Protein AF-A0A914LPJ7-F1 (afdb_monomer)

Organism: Meloidogyne incognita (NCBI:txid6306)

Secondary structure (DSSP, 8-state):
--HHHHHHHHHHHHHTTT-TTTHHHHTT--HHHHHHHHHHHHHHHTT--HHHHHHIIIIISS--GGGSSS-HHHHEEEEEETTTEEEEEEPP----S-TTTT------PPPB-TTT-TTSB--EEEEE---SSSS--S-SEEEEE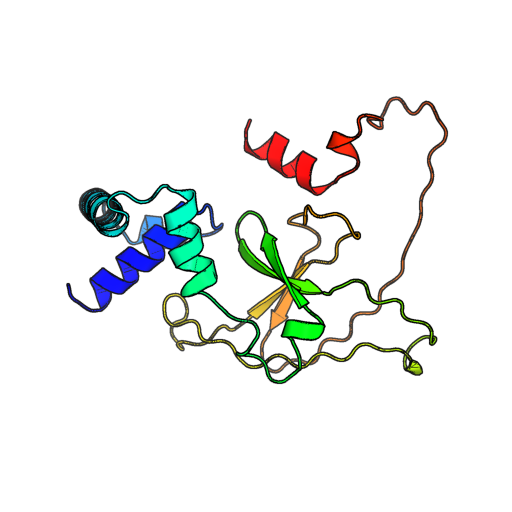TT------------PPPSP-TTS---HHHHSHHHHHHHHH--

Solvent-accessible surface area (backbone atoms only — not comparable to full-atom values): 12065 Å² total; per-residue (Å²): 129,54,76,66,57,51,50,51,46,52,51,53,54,53,42,74,74,51,40,66,82,48,63,67,54,61,75,72,52,54,74,68,53,50,55,51,45,53,51,50,50,52,60,71,44,54,93,51,52,74,65,58,41,49,44,49,52,48,67,74,69,32,88,62,49,82,80,39,88,52,74,38,61,78,48,27,44,83,42,72,32,79,47,65,46,81,44,74,41,72,54,95,75,84,76,84,50,69,72,79,84,41,57,87,82,85,76,78,61,85,44,78,21,82,86,83,32,96,82,36,43,46,62,64,47,80,47,70,69,71,71,97,59,89,61,53,42,87,60,58,66,44,80,45,53,69,99,60,92,83,87,86,85,86,82,92,82,87,84,86,80,72,86,87,47,95,92,54,75,86,51,73,72,59,71,42,71,25,46,53,55,51,62,63,70,76,105

Sequence (187 aa):
MTNNETNQLILYAIAGAGFQHFDVFNNLVTKEELIKLTKLISQWRGNRTKLAFYQFLFEINGFKCEERQIPCCDIFRPTYVMLRGRCFRMRAFAQTEPDEAGKLTLFFKEMSSSYLAVTGRQRQLIVYLSQQYEDIPTFPRFYLNNNYWYRLRLKKKHISLLNPNQHCSPVEKYIKRGNCYVDSWLK

Foldseek 3Di:
DPPVLVLLLLLVLVVVQQAPPCVVVVVVADPVRVVVSVVVVCVVCDPPDNVRVVCCSPVVVHDDQVVWDPVSVVQWDWAQAHNHGIDIDGDDDDQPDDDPVSDDDDDGDWAADCRPDPVRTDFWDKDADDDPDRQGAPPDIDIDGPPDDDDDDDDDDDDDDDPPDPPDDPDPQVVDVNSVVVVVVVD

Structure (mmCIF, N/CA/C/O backbone):
data_AF-A0A914LPJ7-F1
#
_entry.id   AF-A0A914LPJ7-F1
#
loop_
_atom_site.group_PDB
_atom_site.id
_atom_site.type_symbol
_atom_site.label_atom_id
_atom_site.label_alt_id
_atom_site.label_comp_id
_atom_site.label_asym_id
_atom_site.label_entity_id
_atom_site.label_seq_id
_atom_site.pdbx_PDB_ins_code
_atom_site.Cartn_x
_atom_site.Cartn_y
_atom_site.Cartn_z
_atom_site.occupancy
_atom_site.B_iso_or_equiv
_atom_site.auth_seq_id
_atom_site.auth_comp_id
_atom_site.auth_asym_id
_atom_site.auth_atom_id
_atom_site.pdbx_PDB_model_num
ATOM 1 N N . MET A 1 1 ? -19.666 -1.123 22.366 1.00 59.25 1 MET A N 1
ATOM 2 C CA . MET A 1 1 ? -19.080 -0.093 21.484 1.00 59.25 1 MET A CA 1
ATOM 3 C C . MET A 1 1 ? -20.135 0.308 20.485 1.00 59.25 1 MET A C 1
ATOM 5 O O . MET A 1 1 ? -20.850 -0.566 20.007 1.00 59.25 1 MET A O 1
ATOM 9 N N . THR A 1 2 ? -20.251 1.597 20.199 1.00 75.62 2 THR A N 1
ATOM 10 C CA . THR A 1 2 ? -21.051 2.073 19.062 1.00 75.62 2 THR A CA 1
ATOM 11 C C . THR A 1 2 ? -20.312 1.797 17.745 1.00 75.62 2 THR A C 1
ATOM 13 O O . THR A 1 2 ? -19.087 1.660 17.746 1.00 75.62 2 THR A O 1
ATOM 16 N N . ASN A 1 3 ? -21.020 1.758 16.607 1.00 72.88 3 ASN A N 1
ATOM 17 C CA . ASN A 1 3 ? -20.385 1.582 15.287 1.00 72.88 3 ASN A CA 1
ATOM 18 C C . ASN A 1 3 ? -19.296 2.636 15.008 1.00 72.88 3 ASN A C 1
ATOM 20 O O . ASN A 1 3 ? -18.294 2.337 14.363 1.00 72.88 3 ASN A O 1
ATOM 24 N N . ASN A 1 4 ? -19.463 3.857 15.525 1.00 77.62 4 ASN A N 1
ATOM 25 C CA . ASN A 1 4 ? -18.486 4.929 15.355 1.00 77.62 4 ASN A CA 1
ATOM 26 C C . ASN A 1 4 ? -17.185 4.660 16.133 1.00 77.62 4 ASN A C 1
ATOM 28 O O . ASN A 1 4 ? -16.094 4.779 15.580 1.00 77.62 4 ASN A O 1
ATOM 32 N N . GLU A 1 5 ? -17.292 4.210 17.387 1.00 80.38 5 GLU A N 1
ATOM 33 C CA . GLU A 1 5 ? -16.126 3.849 18.208 1.00 80.38 5 GLU A CA 1
ATOM 34 C C . GLU A 1 5 ? -15.345 2.672 17.608 1.00 80.38 5 GLU A C 1
ATOM 36 O O . GLU A 1 5 ? -14.114 2.662 17.627 1.00 80.38 5 GLU A O 1
ATOM 41 N N . THR A 1 6 ? -16.045 1.682 17.043 1.00 84.44 6 THR A N 1
ATOM 42 C CA . THR A 1 6 ? -15.402 0.552 16.359 1.00 84.44 6 THR A CA 1
ATOM 43 C C . THR A 1 6 ? -14.638 1.010 15.116 1.00 84.44 6 THR A C 1
ATOM 45 O O . THR A 1 6 ? -13.499 0.589 14.912 1.00 84.44 6 THR A O 1
ATOM 48 N N . ASN A 1 7 ? -15.210 1.917 14.319 1.00 83.88 7 ASN A N 1
ATOM 49 C CA . ASN A 1 7 ? -14.531 2.479 13.150 1.00 83.88 7 ASN A CA 1
ATOM 50 C C . ASN A 1 7 ? -13.279 3.273 13.545 1.00 83.88 7 ASN A C 1
ATOM 52 O O . ASN A 1 7 ? -12.223 3.087 12.940 1.00 83.88 7 ASN A O 1
ATOM 56 N N . GLN A 1 8 ? -13.365 4.104 14.587 1.00 83.94 8 GLN A N 1
ATOM 57 C CA . GLN A 1 8 ? -12.217 4.847 15.113 1.00 83.94 8 GLN A CA 1
ATOM 58 C C . GLN A 1 8 ? -11.112 3.915 15.623 1.00 83.94 8 GLN A C 1
ATOM 60 O O . GLN A 1 8 ? -9.937 4.163 15.363 1.00 83.94 8 GLN A O 1
ATOM 65 N N . LEU A 1 9 ? -11.474 2.817 16.292 1.00 88.31 9 LEU A N 1
ATOM 66 C CA . LEU A 1 9 ? -10.517 1.812 16.755 1.00 88.31 9 LEU A CA 1
ATOM 67 C C . LEU A 1 9 ? -9.777 1.133 15.597 1.00 88.31 9 LEU A C 1
ATOM 69 O O . LEU A 1 9 ? -8.555 0.984 15.654 1.00 88.31 9 LEU A O 1
ATOM 73 N N . ILE A 1 10 ? -10.497 0.748 14.541 1.00 87.69 10 ILE A N 1
ATOM 74 C CA . ILE A 1 10 ? -9.905 0.133 13.345 1.00 87.69 10 ILE A CA 1
ATOM 75 C C . ILE A 1 10 ? -8.978 1.126 12.638 1.00 87.69 10 ILE A C 1
ATOM 77 O O . ILE A 1 10 ? -7.844 0.778 12.311 1.00 87.69 10 ILE A O 1
ATOM 81 N N . LEU A 1 11 ? -9.423 2.371 12.447 1.00 84.00 11 LEU A N 1
ATOM 82 C CA . LEU A 1 11 ? -8.616 3.429 11.838 1.00 84.00 11 LEU A CA 1
ATOM 83 C C . LEU A 1 11 ? -7.341 3.695 12.637 1.00 84.00 11 LEU A C 1
ATOM 85 O O . LEU A 1 11 ? -6.260 3.738 12.054 1.00 84.00 11 LEU A O 1
ATOM 89 N N . TYR A 1 12 ? -7.446 3.792 13.962 1.00 85.62 12 TYR A N 1
ATOM 90 C CA . TYR A 1 12 ? -6.293 3.979 14.837 1.00 85.62 12 TYR A CA 1
ATOM 91 C C . TYR A 1 12 ? -5.312 2.798 14.761 1.00 85.62 12 TYR A C 1
ATOM 93 O O . TYR A 1 12 ? -4.098 2.997 14.718 1.00 85.62 12 TYR A O 1
ATOM 101 N N . ALA A 1 13 ? -5.818 1.565 14.659 1.00 88.44 13 ALA A N 1
ATOM 102 C CA . ALA A 1 13 ? -4.974 0.385 14.483 1.00 88.44 13 ALA A CA 1
ATOM 103 C C . ALA A 1 13 ? -4.244 0.390 13.133 1.00 88.44 13 ALA A C 1
ATOM 105 O O . ALA A 1 13 ? -3.054 0.088 13.083 1.00 88.44 13 ALA A O 1
ATOM 106 N N . ILE A 1 14 ? -4.919 0.781 12.048 1.00 85.00 14 ILE A N 1
ATOM 107 C CA . ILE A 1 14 ? -4.299 0.926 10.722 1.00 85.00 14 ILE A CA 1
ATOM 108 C C . ILE A 1 14 ? -3.245 2.045 10.738 1.00 85.00 14 ILE A C 1
ATOM 110 O O . ILE A 1 14 ? -2.153 1.859 10.200 1.00 85.00 14 ILE A O 1
ATOM 114 N N . ALA A 1 15 ? 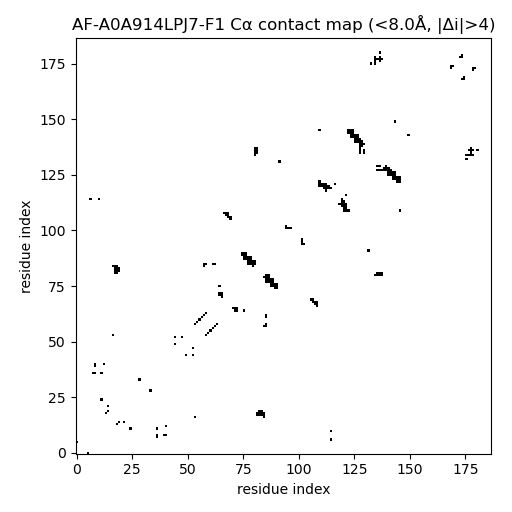-3.526 3.171 11.402 1.00 80.81 15 ALA A N 1
ATOM 115 C CA . ALA A 1 15 ? -2.583 4.278 11.577 1.00 80.81 15 ALA A CA 1
ATOM 116 C C . ALA A 1 15 ? -1.290 3.820 12.262 1.00 80.81 15 ALA A C 1
ATOM 118 O O . ALA A 1 15 ? -0.191 4.138 11.808 1.00 80.81 15 ALA A O 1
ATOM 119 N N . GLY A 1 16 ? -1.425 3.010 13.318 1.00 79.69 16 GLY A N 1
ATOM 120 C CA . GLY A 1 16 ? -0.311 2.446 14.079 1.00 79.69 16 GLY A CA 1
ATOM 121 C C . GLY A 1 16 ? 0.624 1.539 13.269 1.00 79.69 16 GLY A C 1
ATOM 122 O O . GLY A 1 16 ? 1.729 1.248 13.727 1.00 79.69 16 GLY A O 1
ATOM 123 N N . ALA A 1 17 ? 0.221 1.112 12.067 1.00 78.88 17 ALA A N 1
ATOM 124 C CA . ALA A 1 17 ? 1.079 0.395 11.124 1.00 78.88 17 ALA A CA 1
ATOM 125 C C . ALA A 1 17 ? 1.979 1.327 10.282 1.00 78.88 17 ALA A C 1
ATOM 127 O O . ALA A 1 17 ? 2.758 0.844 9.462 1.00 78.88 17 ALA A O 1
ATOM 128 N N . GLY A 1 18 ? 1.883 2.648 10.473 1.00 73.38 18 GLY A N 1
ATOM 129 C CA . GLY A 1 18 ? 2.731 3.643 9.816 1.00 73.38 18 GLY A CA 1
ATOM 130 C C . GLY A 1 18 ? 2.189 4.155 8.483 1.00 73.38 18 GLY A C 1
ATOM 131 O O . GLY A 1 18 ? 2.980 4.475 7.605 1.00 73.38 18 GLY A O 1
ATOM 132 N N . PHE A 1 19 ? 0.867 4.214 8.292 1.00 75.12 19 PHE A N 1
ATOM 133 C CA . PHE A 1 19 ? 0.259 4.821 7.099 1.00 75.12 19 PHE A CA 1
ATOM 134 C C . PHE A 1 19 ? 0.464 6.347 7.064 1.00 75.12 19 PHE A C 1
ATOM 136 O O . PHE A 1 19 ? 0.331 7.023 8.081 1.00 75.12 19 PHE A O 1
ATOM 143 N N . GLN A 1 20 ? 0.741 6.907 5.883 1.00 68.62 20 GLN A N 1
ATOM 144 C CA . GLN A 1 20 ? 0.875 8.361 5.692 1.00 68.62 20 GLN A CA 1
ATOM 145 C C . GLN A 1 20 ? -0.496 9.051 5.583 1.00 68.62 20 GLN A C 1
ATOM 147 O O . GLN A 1 20 ? -1.462 8.443 5.124 1.00 68.62 20 GLN A O 1
ATOM 152 N N . HIS A 1 21 ? -0.549 10.341 5.941 1.00 64.94 21 HIS A N 1
ATOM 153 C CA . HIS A 1 21 ? -1.745 11.200 5.925 1.00 64.94 21 HIS A CA 1
ATOM 154 C C . HIS A 1 21 ? -2.826 10.823 6.949 1.00 64.94 21 HIS A C 1
ATOM 156 O O . HIS A 1 21 ? -4.002 11.136 6.767 1.00 64.94 21 HIS A O 1
ATOM 162 N N . PHE A 1 22 ? -2.428 10.201 8.061 1.00 63.59 22 PHE A N 1
ATOM 163 C CA . PHE A 1 22 ? -3.288 10.052 9.240 1.00 63.59 22 PHE A CA 1
ATOM 164 C C . PHE A 1 22 ? -3.391 11.333 10.083 1.00 63.59 22 PHE A C 1
ATOM 166 O O . PHE A 1 22 ? -4.103 11.366 11.079 1.00 63.59 22 PHE A O 1
ATOM 173 N N . ASP A 1 23 ? -2.746 12.413 9.654 1.00 60.38 23 ASP A N 1
ATOM 174 C CA . ASP A 1 23 ? -2.834 13.764 10.217 1.00 60.38 23 ASP A CA 1
ATOM 175 C C . ASP A 1 23 ? -4.302 14.216 10.348 1.00 60.38 23 ASP A C 1
ATOM 177 O O . ASP A 1 23 ? -4.691 14.838 11.335 1.00 60.38 23 ASP A O 1
ATOM 181 N N . VAL A 1 24 ? -5.145 13.808 9.392 1.00 59.19 24 VAL A N 1
ATOM 182 C CA . VAL A 1 24 ? -6.596 14.039 9.418 1.00 59.19 24 VAL A CA 1
ATOM 183 C C . VAL A 1 24 ? -7.254 13.351 10.618 1.00 59.19 24 VAL A C 1
ATOM 185 O O . VAL A 1 24 ? -8.131 13.937 11.234 1.00 59.19 24 VAL A O 1
ATOM 188 N N . PHE A 1 25 ? -6.813 12.151 11.002 1.00 62.72 25 PHE A N 1
ATOM 189 C CA . PHE A 1 25 ? -7.308 11.454 12.192 1.00 62.72 25 PHE A CA 1
ATOM 190 C C . PHE A 1 25 ? -6.808 12.107 13.486 1.00 62.72 25 PHE A C 1
ATOM 192 O O . PHE A 1 25 ? -7.581 12.264 14.422 1.00 62.72 25 PHE A O 1
ATOM 199 N N . ASN A 1 26 ? -5.547 12.548 13.534 1.00 59.16 26 ASN A N 1
ATOM 200 C CA . ASN A 1 26 ? -4.997 13.229 14.713 1.00 59.16 26 ASN A CA 1
ATOM 201 C C . ASN A 1 26 ? -5.724 14.545 15.028 1.00 59.16 26 ASN A C 1
ATOM 203 O O . ASN A 1 26 ? -5.861 14.899 16.194 1.00 59.16 26 ASN A O 1
ATOM 207 N N . ASN A 1 27 ? -6.233 15.240 14.008 1.00 61.19 27 ASN A N 1
ATOM 208 C CA . ASN A 1 27 ? -7.037 16.451 14.189 1.00 61.19 27 ASN A CA 1
ATOM 209 C C . ASN A 1 27 ? -8.483 16.168 14.638 1.00 61.19 27 ASN A C 1
ATOM 211 O O . ASN A 1 27 ? -9.192 17.096 15.016 1.00 61.19 27 ASN A O 1
ATOM 215 N N . LEU A 1 28 ? -8.932 14.910 14.581 1.00 61.16 28 LEU A N 1
ATOM 216 C CA . LEU A 1 28 ? -10.306 14.493 14.882 1.00 61.16 28 LEU A CA 1
ATOM 217 C C . LEU A 1 28 ? -10.453 13.794 16.241 1.00 61.16 28 LEU A C 1
ATOM 219 O O . LEU A 1 28 ? -11.569 13.423 16.595 1.00 61.16 28 LEU A O 1
ATOM 223 N N . VAL A 1 29 ? -9.358 13.582 16.980 1.00 71.62 29 VAL A N 1
ATOM 224 C CA . VAL A 1 29 ? -9.355 12.771 18.205 1.00 71.62 29 VAL A CA 1
ATOM 225 C C . VAL A 1 29 ? -8.676 13.524 19.346 1.00 71.62 29 VAL A C 1
ATOM 227 O O . VAL A 1 29 ? -7.540 13.985 19.236 1.00 71.62 29 VAL A O 1
ATOM 230 N N . THR A 1 30 ? -9.373 13.642 20.470 1.00 82.50 30 THR A N 1
ATOM 231 C CA . THR A 1 30 ? -8.869 14.273 21.695 1.00 82.50 30 THR A CA 1
ATOM 232 C C . THR A 1 30 ? -7.807 13.407 22.385 1.00 82.50 30 THR A C 1
ATOM 234 O O . THR A 1 30 ? -7.704 12.197 22.168 1.00 82.50 30 THR A O 1
ATOM 237 N N . LYS A 1 31 ? 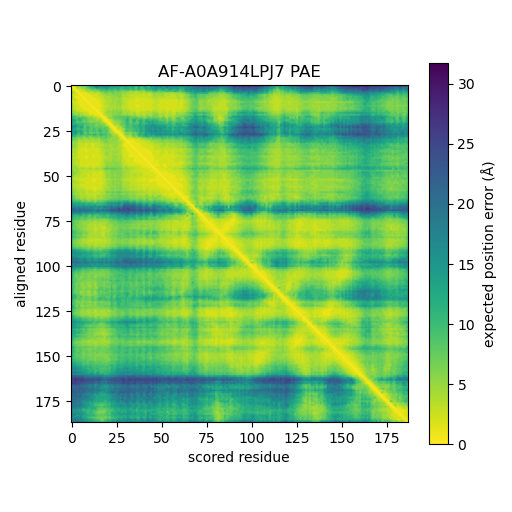-7.009 14.004 23.284 1.00 82.06 31 LYS A N 1
ATOM 238 C CA . LYS A 1 31 ? -6.016 13.253 24.081 1.00 82.06 31 LYS A CA 1
ATOM 239 C C . LYS A 1 31 ? -6.649 12.121 24.900 1.00 82.06 31 LYS A C 1
ATOM 241 O O . LYS A 1 31 ? -6.064 11.047 25.012 1.00 82.06 31 LYS A O 1
ATOM 246 N N . GLU A 1 32 ? -7.833 12.350 25.456 1.00 85.19 32 GLU A N 1
ATOM 247 C CA . GLU A 1 32 ? -8.558 11.359 26.258 1.00 85.19 32 GLU A CA 1
ATOM 248 C C . GLU A 1 32 ? -9.023 10.175 25.403 1.00 85.19 32 GLU A C 1
ATOM 250 O O . GLU A 1 32 ? -8.850 9.012 25.783 1.00 85.19 32 GLU A O 1
ATOM 255 N N . GLU A 1 33 ? -9.528 10.450 24.200 1.00 85.75 33 GLU A N 1
ATOM 256 C CA . GLU A 1 33 ? -9.896 9.415 23.236 1.00 85.75 33 GLU A CA 1
ATOM 257 C C . GLU A 1 33 ? -8.680 8.614 22.767 1.00 85.75 33 GLU A C 1
ATOM 259 O O . GLU A 1 33 ? -8.767 7.391 22.675 1.00 85.75 33 GLU A O 1
ATOM 264 N N . LEU A 1 34 ? -7.523 9.248 22.550 1.00 84.00 34 LEU A N 1
ATOM 265 C CA . LEU A 1 34 ? -6.284 8.534 22.218 1.00 84.00 34 LEU A CA 1
ATOM 266 C C . LEU A 1 34 ? -5.874 7.545 23.318 1.00 84.00 34 LEU A C 1
ATOM 268 O O . LEU A 1 34 ? -5.508 6.405 23.016 1.00 84.00 34 LEU A O 1
ATOM 272 N N . ILE A 1 35 ? -5.971 7.939 24.592 1.00 88.06 35 ILE A N 1
ATOM 273 C CA . ILE A 1 35 ? -5.684 7.051 25.732 1.00 88.06 35 ILE A CA 1
ATOM 274 C C . ILE A 1 35 ? -6.661 5.867 25.734 1.00 88.06 35 ILE A C 1
ATOM 276 O O . ILE A 1 35 ? -6.247 4.709 25.872 1.00 88.06 35 ILE A O 1
ATOM 280 N N . LYS A 1 36 ? -7.954 6.137 25.516 1.00 90.94 36 LYS A N 1
ATOM 281 C CA . LYS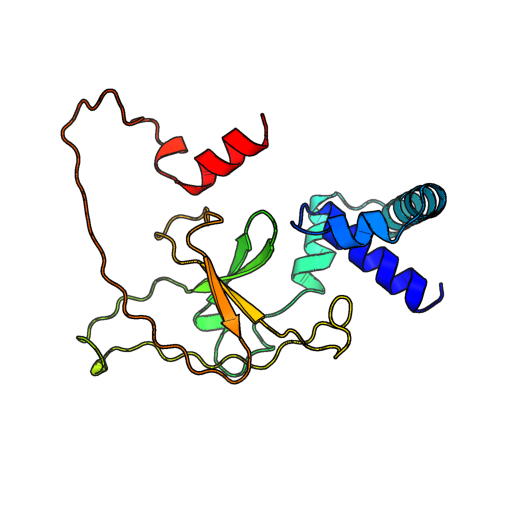 A 1 36 ? -8.993 5.104 25.418 1.00 90.94 36 LYS A CA 1
ATOM 282 C C . LYS A 1 36 ? -8.716 4.138 24.261 1.00 90.94 36 LYS A C 1
ATOM 284 O O . LYS A 1 36 ? -8.696 2.927 24.479 1.00 90.94 36 LYS A O 1
ATOM 289 N N . LEU A 1 37 ? -8.443 4.642 23.058 1.00 89.44 37 LEU A N 1
ATOM 290 C CA . LEU A 1 37 ? -8.140 3.840 21.868 1.00 89.44 37 LEU A CA 1
ATOM 291 C C . LEU A 1 37 ? -6.870 3.001 22.051 1.00 89.44 37 LEU A C 1
ATOM 293 O O . LEU A 1 37 ? -6.854 1.828 21.686 1.00 89.44 37 LEU A O 1
ATOM 297 N N . THR A 1 38 ? -5.837 3.549 22.693 1.00 89.31 38 THR A N 1
ATOM 298 C CA . THR A 1 38 ? -4.603 2.814 23.021 1.00 89.31 38 THR A CA 1
ATOM 299 C C . THR A 1 38 ? -4.879 1.623 23.939 1.00 89.31 38 THR A C 1
ATOM 301 O O . THR A 1 38 ? -4.373 0.515 23.711 1.00 89.31 38 THR A O 1
ATOM 304 N N . LYS A 1 39 ? -5.726 1.813 24.960 1.00 92.69 39 LYS A N 1
ATOM 305 C CA . LYS A 1 39 ? -6.154 0.731 25.857 1.00 92.69 39 LYS A CA 1
ATOM 306 C C . LYS A 1 39 ? -6.951 -0.332 25.100 1.00 92.69 39 LYS A C 1
ATOM 308 O O . LYS A 1 39 ? -6.679 -1.521 25.259 1.00 92.69 39 LYS A O 1
ATOM 313 N N . LEU A 1 40 ? -7.879 0.087 24.240 1.00 93.19 40 LEU A N 1
ATOM 314 C CA . LEU A 1 40 ? -8.694 -0.815 23.424 1.00 93.19 40 LEU A CA 1
ATOM 315 C C . LEU A 1 40 ? -7.858 -1.616 22.417 1.00 93.19 40 LEU A C 1
ATOM 317 O O . LEU A 1 40 ? -8.062 -2.820 22.301 1.00 93.19 40 LEU A O 1
ATOM 321 N N . ILE A 1 41 ? -6.876 -1.005 21.743 1.00 92.38 41 ILE A N 1
ATOM 322 C CA . ILE A 1 41 ? -5.938 -1.734 20.872 1.00 92.38 41 ILE A CA 1
ATOM 323 C C . ILE A 1 41 ? -5.143 -2.754 21.678 1.00 92.38 41 ILE A C 1
ATOM 325 O O . ILE A 1 41 ? -4.963 -3.883 21.228 1.00 92.38 41 ILE A O 1
ATOM 329 N N . SER A 1 42 ? -4.672 -2.385 22.870 1.00 92.19 42 SER A N 1
ATOM 330 C CA . SER A 1 42 ? -3.906 -3.301 23.721 1.00 92.19 42 SER A CA 1
ATOM 331 C C . SER A 1 42 ? -4.737 -4.521 24.127 1.00 92.19 42 SER A C 1
ATOM 333 O O . SER A 1 42 ? -4.243 -5.645 24.058 1.00 92.19 42 SER A O 1
ATOM 335 N N . GLN A 1 43 ? -6.014 -4.313 24.462 1.00 94.38 43 GLN A N 1
ATOM 336 C CA . GLN A 1 43 ? -6.968 -5.388 24.747 1.00 94.38 43 GLN A CA 1
ATOM 337 C C . GLN A 1 43 ? -7.276 -6.232 23.504 1.00 94.38 43 GLN A C 1
ATOM 339 O O . GLN A 1 43 ? -7.235 -7.458 23.571 1.00 94.38 43 GLN A O 1
ATOM 344 N N . TRP A 1 44 ? -7.529 -5.595 22.357 1.00 93.56 44 TRP A N 1
ATOM 345 C CA . TRP A 1 44 ? -7.831 -6.286 21.103 1.00 93.56 44 TRP A CA 1
ATOM 346 C C . TRP A 1 44 ? -6.649 -7.118 20.598 1.00 93.56 44 TRP A C 1
ATOM 348 O O . TRP A 1 44 ? -6.832 -8.244 20.124 1.00 93.56 44 TRP A O 1
ATOM 358 N N . ARG A 1 45 ? -5.424 -6.599 20.736 1.00 94.38 45 ARG A N 1
ATOM 359 C CA . ARG A 1 45 ? -4.183 -7.325 20.452 1.00 94.38 45 ARG A CA 1
ATOM 360 C C . ARG A 1 45 ? -4.040 -8.545 21.359 1.00 94.38 45 ARG A C 1
ATOM 362 O O . ARG A 1 45 ? -3.639 -9.605 20.871 1.00 94.38 45 ARG A O 1
ATOM 369 N N . GLY A 1 46 ? -4.365 -8.395 22.643 1.00 94.38 46 GLY A N 1
ATOM 370 C CA . GLY A 1 46 ? -4.187 -9.428 23.658 1.00 94.38 46 GLY A CA 1
ATOM 371 C C . GLY A 1 46 ? -2.735 -9.907 23.710 1.00 94.38 46 GLY A C 1
ATOM 372 O O . GLY A 1 46 ? -1.798 -9.108 23.656 1.00 94.38 46 GLY A O 1
ATOM 373 N N . ASN A 1 47 ? -2.547 -11.227 23.733 1.00 95.88 47 ASN A N 1
ATOM 374 C CA . ASN A 1 47 ? -1.226 -11.858 23.831 1.00 95.88 47 ASN A CA 1
ATOM 375 C C . ASN A 1 47 ? -0.478 -11.958 22.487 1.00 95.88 47 ASN A C 1
ATOM 377 O O . ASN A 1 47 ? 0.634 -12.480 22.439 1.00 95.88 47 ASN A O 1
ATOM 381 N N . ARG A 1 48 ? -1.057 -11.472 21.378 1.00 94.75 48 ARG A N 1
ATOM 382 C CA . ARG A 1 48 ? -0.418 -11.551 20.055 1.00 94.75 48 ARG A CA 1
ATOM 383 C C . ARG A 1 48 ? 0.786 -10.610 19.977 1.00 94.75 48 ARG A C 1
ATOM 385 O O . ARG A 1 48 ? 0.747 -9.480 20.477 1.00 94.75 48 ARG A O 1
ATOM 392 N N . THR A 1 49 ? 1.843 -11.030 19.284 1.00 94.00 49 THR A N 1
ATOM 393 C CA . THR A 1 49 ? 2.942 -10.124 18.910 1.00 94.00 49 THR A CA 1
ATOM 394 C C . THR A 1 49 ? 2.418 -9.012 17.993 1.00 94.00 49 THR A C 1
ATOM 396 O O . THR A 1 49 ? 1.370 -9.160 17.360 1.00 94.00 49 THR A O 1
ATOM 399 N N . LYS A 1 50 ? 3.136 -7.881 17.895 1.00 87.69 50 LYS A N 1
ATOM 400 C CA . LYS A 1 50 ? 2.764 -6.799 16.960 1.00 87.69 50 LYS A CA 1
ATOM 401 C C . LYS A 1 50 ? 2.647 -7.320 15.522 1.00 87.69 50 LYS A C 1
ATOM 403 O O . LYS A 1 50 ? 1.690 -6.986 14.834 1.00 87.69 50 LYS A O 1
ATOM 408 N N . LEU A 1 51 ? 3.580 -8.182 15.110 1.00 88.38 51 LEU A N 1
ATOM 409 C CA . LEU A 1 51 ? 3.567 -8.814 13.792 1.00 88.38 51 LEU A CA 1
ATOM 410 C C . LEU A 1 51 ? 2.301 -9.653 13.584 1.00 88.38 51 LEU A C 1
ATOM 412 O O . LEU A 1 51 ? 1.568 -9.407 12.632 1.00 88.38 51 LEU A O 1
ATOM 416 N N . ALA A 1 52 ? 1.997 -10.571 14.506 1.00 91.56 52 ALA A N 1
ATOM 417 C CA . ALA A 1 52 ? 0.818 -11.431 14.402 1.00 91.56 52 ALA A CA 1
ATOM 418 C C . ALA A 1 52 ? -0.493 -10.627 14.398 1.00 91.56 52 ALA A C 1
ATOM 420 O O . ALA A 1 52 ? -1.446 -10.973 13.702 1.00 91.56 52 ALA A O 1
ATOM 421 N N . PHE A 1 53 ? -0.547 -9.527 15.152 1.00 92.69 53 PHE A N 1
ATOM 422 C CA . PHE A 1 53 ? -1.696 -8.627 15.151 1.00 92.69 53 PHE A CA 1
ATOM 423 C C . PHE A 1 53 ? -1.895 -7.929 13.801 1.00 92.69 53 PHE A C 1
ATOM 425 O O . PHE A 1 53 ? -3.011 -7.906 13.287 1.00 92.69 53 PHE A O 1
ATOM 432 N N . TYR A 1 54 ? -0.829 -7.406 13.193 1.00 89.50 54 TYR A N 1
ATOM 433 C CA . TYR A 1 54 ? -0.935 -6.753 11.888 1.00 89.50 54 TYR A CA 1
ATOM 434 C C . TYR A 1 54 ? -1.139 -7.739 10.734 1.00 89.50 54 TYR A C 1
ATOM 436 O O . TYR A 1 54 ? -1.841 -7.402 9.785 1.00 89.50 54 TYR A O 1
ATOM 444 N N . GLN A 1 55 ? -0.626 -8.968 10.830 1.00 89.44 55 GLN A N 1
ATOM 445 C CA . GLN A 1 55 ? -0.988 -10.045 9.903 1.00 89.44 55 GLN A CA 1
ATOM 446 C C . GLN A 1 55 ? -2.484 -10.357 9.989 1.00 89.44 55 GLN A C 1
ATOM 448 O O . GLN A 1 55 ? -3.168 -10.410 8.971 1.00 89.44 55 GLN A O 1
ATOM 453 N N . PHE A 1 56 ? -3.037 -10.466 11.199 1.00 91.44 56 PHE A N 1
ATOM 454 C CA . PHE A 1 56 ? -4.480 -10.611 11.372 1.00 91.44 56 PHE A CA 1
ATOM 455 C C . PHE A 1 56 ? -5.256 -9.435 10.755 1.00 91.44 56 PHE A C 1
ATOM 457 O O . PHE A 1 56 ? -6.243 -9.649 10.050 1.00 91.44 56 PHE A O 1
ATOM 464 N N . LEU A 1 57 ? -4.803 -8.199 10.972 1.00 89.56 57 LEU A N 1
ATOM 465 C CA . LEU A 1 57 ? -5.481 -7.009 10.462 1.00 89.56 57 LEU A CA 1
ATOM 466 C C . LEU A 1 57 ? -5.452 -6.930 8.928 1.00 89.56 57 LEU A C 1
ATOM 468 O O . LEU A 1 57 ? -6.491 -6.729 8.306 1.00 89.56 57 LEU A O 1
ATOM 472 N N . PHE A 1 58 ? -4.279 -7.098 8.312 1.00 87.50 58 PHE A N 1
ATOM 473 C CA . PHE A 1 58 ? -4.095 -6.849 6.882 1.00 87.50 58 PHE A CA 1
ATOM 474 C C . PHE A 1 58 ? -4.191 -8.098 6.010 1.00 87.50 58 PHE A C 1
ATOM 476 O O . PHE A 1 58 ? -4.674 -7.991 4.885 1.00 87.50 58 PHE A O 1
ATOM 483 N N . GLU A 1 59 ? -3.742 -9.266 6.476 1.00 86.12 59 GLU A N 1
ATOM 484 C CA . GLU A 1 59 ? -3.709 -10.492 5.663 1.00 86.12 59 GLU A CA 1
ATOM 485 C C . GLU A 1 59 ? -5.040 -11.230 5.690 1.00 86.12 59 GLU A C 1
ATOM 487 O O . GLU A 1 59 ? -5.561 -11.599 4.635 1.00 86.12 59 GLU A O 1
ATOM 492 N N . ILE A 1 60 ? -5.597 -11.392 6.890 1.00 85.44 60 ILE A N 1
ATOM 493 C CA . ILE A 1 60 ? -6.824 -12.162 7.114 1.00 85.44 60 ILE A CA 1
ATOM 494 C C . ILE A 1 60 ? -8.063 -11.314 6.807 1.00 85.44 60 ILE A C 1
ATOM 496 O O . ILE A 1 60 ? -8.960 -11.785 6.105 1.00 85.44 60 ILE A O 1
ATOM 500 N N . ASN A 1 61 ? -8.089 -10.073 7.307 1.00 86.31 61 ASN A N 1
ATOM 501 C CA . ASN A 1 61 ? -9.256 -9.183 7.237 1.00 86.31 61 ASN A CA 1
ATOM 502 C C . ASN A 1 61 ? -9.101 -8.005 6.260 1.00 86.31 61 ASN A C 1
ATOM 504 O O . ASN A 1 61 ? -10.044 -7.241 6.074 1.00 86.31 61 ASN A O 1
ATOM 508 N N . GLY A 1 62 ? -7.922 -7.827 5.660 1.00 82.75 62 GLY A N 1
ATOM 509 C CA . GLY A 1 62 ? -7.691 -6.782 4.662 1.00 82.75 62 GLY A CA 1
ATOM 510 C C . GLY A 1 62 ? -8.077 -7.214 3.247 1.00 82.75 62 GLY A C 1
ATOM 511 O O . GLY A 1 62 ? -8.539 -8.332 3.028 1.00 82.75 62 GLY A O 1
ATOM 512 N N . PHE A 1 63 ? -7.821 -6.328 2.279 1.00 80.81 63 PHE A N 1
ATOM 513 C CA . PHE A 1 63 ? -8.111 -6.572 0.863 1.00 80.81 63 PHE A CA 1
ATOM 514 C C . PHE A 1 63 ? -7.479 -7.868 0.363 1.00 80.81 63 PHE A C 1
ATOM 516 O O . PHE A 1 63 ? -6.267 -8.074 0.513 1.00 80.81 63 PHE A O 1
ATOM 523 N N . LYS A 1 64 ? -8.290 -8.705 -0.286 1.00 80.69 64 LYS A N 1
ATOM 524 C CA . LYS A 1 64 ? -7.839 -9.974 -0.864 1.00 80.69 64 LYS A CA 1
ATOM 525 C C . LYS A 1 64 ? -7.814 -9.914 -2.387 1.00 80.69 64 LYS A C 1
ATOM 527 O O . LYS A 1 64 ? -8.374 -9.014 -3.011 1.00 80.69 64 LYS A O 1
ATOM 532 N N . CYS A 1 65 ? -7.098 -10.850 -3.002 1.00 74.88 65 CYS A N 1
ATOM 533 C CA . CYS A 1 65 ? -6.974 -10.870 -4.457 1.00 74.88 65 CYS A CA 1
ATOM 534 C C . CYS A 1 65 ? -8.257 -11.371 -5.139 1.00 74.88 65 CYS A C 1
ATOM 536 O O . CYS A 1 65 ? -8.507 -10.967 -6.274 1.00 74.88 65 CYS A O 1
ATOM 538 N N . GLU A 1 66 ? -9.088 -12.172 -4.455 1.00 71.62 66 GLU A N 1
ATOM 539 C CA . GLU A 1 66 ? -10.350 -12.701 -4.997 1.00 71.62 66 GLU A CA 1
ATOM 540 C C . GLU A 1 66 ? -11.433 -11.622 -5.159 1.00 71.62 66 GLU A C 1
ATOM 542 O O . GLU A 1 66 ? -12.392 -11.794 -5.906 1.00 71.62 66 GLU A O 1
ATOM 547 N N . GLU A 1 67 ? -11.266 -10.460 -4.525 1.00 64.69 67 GLU A N 1
ATOM 548 C CA . GLU A 1 67 ? -12.194 -9.327 -4.634 1.00 64.69 67 GLU A CA 1
ATOM 549 C C . GLU A 1 67 ? -12.090 -8.594 -5.999 1.00 64.69 67 GLU A C 1
ATOM 551 O O . GLU A 1 67 ? -12.686 -7.534 -6.201 1.00 64.69 67 GLU A O 1
ATOM 556 N N . ARG A 1 68 ? -11.350 -9.149 -6.976 1.00 62.81 68 ARG A N 1
ATOM 557 C CA . ARG A 1 68 ? -11.063 -8.574 -8.308 1.00 62.81 68 ARG A CA 1
ATOM 558 C C . ARG A 1 68 ? -11.501 -9.535 -9.431 1.00 62.81 68 ARG A C 1
ATOM 560 O O . ARG A 1 68 ? -11.530 -10.738 -9.241 1.00 62.81 68 ARG A O 1
ATOM 567 N N . GLN A 1 69 ? -11.888 -9.009 -10.604 1.00 54.78 69 GLN A N 1
ATOM 568 C CA . GLN A 1 69 ? -12.558 -9.776 -11.686 1.00 54.78 69 GLN A CA 1
ATOM 569 C C . GLN A 1 69 ? -11.629 -10.589 -12.607 1.00 54.78 69 GLN A C 1
ATOM 571 O O . GLN A 1 69 ? -12.098 -11.411 -13.384 1.00 54.78 69 GLN A O 1
ATOM 576 N N . ILE A 1 70 ? -10.326 -10.326 -12.553 1.00 60.56 70 ILE A N 1
ATOM 577 C CA . ILE A 1 70 ? -9.274 -11.053 -13.284 1.00 60.56 70 ILE A CA 1
ATOM 578 C C . ILE A 1 70 ? -8.809 -12.209 -12.379 1.00 60.56 70 ILE A C 1
ATOM 580 O O . ILE A 1 70 ? -9.010 -12.091 -11.168 1.00 60.56 70 ILE A O 1
ATOM 584 N N . PRO A 1 71 ? -8.131 -13.266 -12.872 1.00 67.94 71 PRO A N 1
ATOM 585 C CA . PRO A 1 71 ? -7.248 -14.101 -12.046 1.00 67.94 71 PRO A CA 1
ATOM 586 C C . PRO A 1 71 ? -6.115 -13.255 -11.419 1.00 67.94 71 PRO A C 1
ATOM 588 O O . PRO A 1 71 ? -4.930 -13.357 -11.731 1.00 67.94 71 PRO A O 1
ATOM 591 N N . CYS A 1 72 ? -6.488 -12.328 -10.536 1.00 72.75 72 CYS A N 1
ATOM 592 C CA . CYS A 1 72 ? -5.611 -11.354 -9.917 1.00 72.75 72 CYS A CA 1
ATOM 593 C C . CYS A 1 72 ? -4.623 -12.062 -8.996 1.00 72.75 72 CYS A C 1
ATOM 595 O O . CYS A 1 72 ? -3.509 -11.583 -8.843 1.00 72.75 72 CYS A O 1
ATOM 597 N N . CYS A 1 73 ? -5.013 -13.189 -8.405 1.00 78.19 73 CYS A N 1
ATOM 598 C CA . CYS A 1 73 ? -4.147 -14.008 -7.563 1.00 78.19 73 CYS A CA 1
ATOM 599 C C . CYS A 1 73 ? -3.033 -14.717 -8.363 1.00 78.19 73 CYS A C 1
ATOM 601 O O . CYS A 1 73 ? -1.953 -14.985 -7.825 1.00 78.19 73 CYS A O 1
ATOM 603 N N . ASP A 1 74 ? -3.260 -14.964 -9.656 1.00 83.69 74 ASP A N 1
ATOM 604 C CA . ASP A 1 74 ? -2.272 -15.608 -10.525 1.00 83.69 74 ASP A CA 1
ATOM 605 C C . ASP A 1 74 ? -1.235 -14.586 -10.983 1.00 83.69 74 ASP A C 1
ATOM 607 O O . ASP A 1 74 ? -0.031 -14.830 -10.934 1.00 83.69 74 ASP A O 1
ATOM 611 N N . ILE A 1 75 ? -1.700 -13.392 -11.353 1.00 86.06 75 ILE A N 1
ATOM 612 C CA . ILE A 1 75 ? -0.855 -12.333 -11.914 1.00 86.06 75 ILE A CA 1
ATOM 613 C C . ILE A 1 75 ? -0.216 -11.474 -10.817 1.00 86.06 75 ILE A C 1
ATOM 615 O O . ILE A 1 75 ? 0.888 -10.966 -11.002 1.00 86.06 75 ILE A O 1
ATOM 619 N N . PHE A 1 76 ? -0.866 -11.306 -9.665 1.00 88.06 76 PHE A N 1
ATOM 620 C CA . PHE A 1 76 ? -0.382 -10.481 -8.561 1.00 88.06 76 PHE A CA 1
ATOM 621 C C . PHE A 1 76 ? -0.147 -11.298 -7.294 1.00 88.06 76 PHE A C 1
ATOM 623 O O . PHE A 1 76 ? -0.856 -12.248 -6.986 1.00 88.06 76 PHE A O 1
ATOM 630 N N . ARG A 1 77 ? 0.833 -10.863 -6.505 1.00 88.25 77 ARG A N 1
ATOM 631 C CA . ARG A 1 77 ? 1.086 -11.348 -5.147 1.00 88.25 77 ARG A CA 1
ATOM 632 C C . ARG A 1 77 ? 0.947 -10.207 -4.138 1.00 88.25 77 ARG A C 1
ATOM 634 O O . ARG A 1 77 ? 1.261 -9.062 -4.485 1.00 88.25 77 ARG A O 1
ATOM 641 N N . PRO A 1 78 ? 0.498 -10.482 -2.903 1.00 88.25 78 PRO A N 1
ATOM 642 C CA . PRO A 1 78 ? 0.501 -9.476 -1.852 1.00 88.25 78 PRO A CA 1
ATOM 643 C C . PRO A 1 78 ? 1.936 -9.018 -1.563 1.00 88.25 78 PRO A C 1
ATOM 645 O O . PRO A 1 78 ? 2.882 -9.802 -1.603 1.00 88.25 78 PRO A O 1
ATOM 648 N N . THR A 1 79 ? 2.089 -7.728 -1.296 1.00 88.12 79 THR A N 1
ATOM 649 C CA . THR A 1 79 ? 3.354 -7.088 -0.927 1.00 88.12 79 THR A CA 1
ATOM 650 C C . THR A 1 79 ? 3.059 -5.936 0.022 1.00 88.12 79 THR A C 1
ATOM 652 O O . THR A 1 79 ? 1.960 -5.387 -0.007 1.00 88.12 79 THR A O 1
ATOM 655 N N . TYR A 1 80 ? 4.031 -5.519 0.824 1.00 84.50 80 TYR A N 1
ATOM 656 C CA . TYR A 1 80 ? 3.873 -4.356 1.693 1.00 84.50 80 TYR A CA 1
ATOM 657 C C . TYR A 1 80 ? 4.682 -3.185 1.161 1.00 84.50 80 TYR A C 1
ATOM 659 O O . TYR A 1 80 ? 5.852 -3.332 0.816 1.00 84.50 80 TYR A O 1
ATOM 667 N N . VAL A 1 81 ? 4.034 -2.027 1.074 1.00 83.81 81 VAL A N 1
ATOM 668 C CA . VAL A 1 81 ? 4.677 -0.769 0.700 1.00 83.81 81 VAL A CA 1
ATOM 669 C C . VAL A 1 81 ? 4.657 0.133 1.921 1.00 83.81 81 VAL A C 1
ATOM 671 O O . VAL A 1 81 ? 3.614 0.317 2.558 1.00 83.81 81 VAL A O 1
ATOM 674 N N . MET A 1 82 ? 5.817 0.699 2.250 1.00 78.00 82 MET A N 1
ATOM 675 C CA . MET A 1 82 ? 5.935 1.650 3.350 1.00 78.00 82 MET A CA 1
ATOM 676 C C . MET A 1 82 ? 4.903 2.772 3.181 1.00 78.00 82 MET A C 1
ATOM 678 O O . MET A 1 82 ? 4.643 3.219 2.062 1.00 78.00 82 MET A O 1
ATOM 682 N N . LEU A 1 83 ? 4.303 3.216 4.287 1.00 79.75 83 LEU A N 1
ATOM 683 C CA . LEU A 1 83 ? 3.298 4.284 4.319 1.00 79.75 83 LEU A CA 1
ATOM 684 C C . LEU A 1 83 ? 1.938 3.965 3.677 1.00 79.75 83 LEU A C 1
ATOM 686 O O . LEU A 1 83 ? 1.022 4.784 3.767 1.00 79.75 83 LEU A O 1
ATOM 690 N N . ARG A 1 84 ? 1.785 2.803 3.031 1.00 81.88 84 ARG A N 1
ATOM 691 C CA . ARG A 1 84 ? 0.557 2.395 2.322 1.00 81.88 84 ARG A CA 1
ATOM 692 C C . ARG A 1 84 ? 0.024 1.025 2.731 1.00 81.88 84 ARG A C 1
ATOM 694 O O . ARG A 1 84 ? -1.083 0.675 2.335 1.00 81.88 84 ARG A O 1
ATOM 701 N N . GLY A 1 85 ? 0.803 0.249 3.482 1.00 83.50 85 GLY A N 1
ATOM 702 C CA . GLY A 1 85 ? 0.427 -1.084 3.943 1.00 83.50 85 GLY A CA 1
ATOM 703 C C . GLY A 1 85 ? 0.337 -2.103 2.809 1.00 83.50 85 GLY A C 1
ATOM 704 O O . GLY A 1 85 ? 1.200 -2.147 1.926 1.00 83.50 85 GLY A O 1
ATOM 705 N N . ARG A 1 86 ? -0.681 -2.969 2.866 1.00 85.94 86 ARG A N 1
ATOM 706 C CA . ARG A 1 86 ? -0.842 -4.100 1.943 1.00 85.94 86 ARG A CA 1
ATOM 707 C C . ARG A 1 86 ? -1.214 -3.616 0.540 1.00 85.94 86 ARG A C 1
ATOM 709 O O . ARG A 1 86 ? -2.241 -2.980 0.331 1.00 85.94 86 ARG A O 1
ATOM 716 N N . CYS A 1 87 ? -0.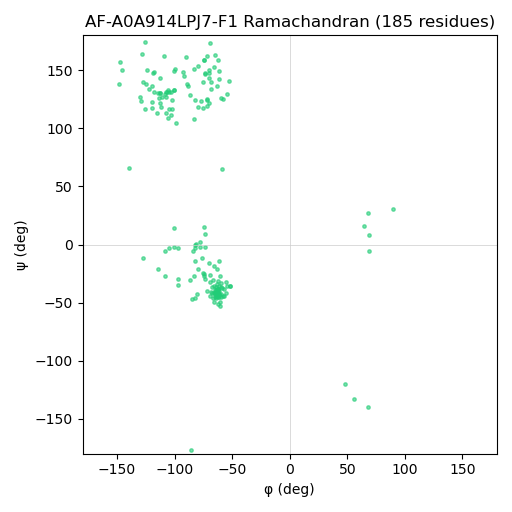380 -3.972 -0.425 1.00 86.69 87 CYS A N 1
ATOM 717 C CA . CYS A 1 87 ? -0.531 -3.710 -1.849 1.00 86.69 87 CYS A CA 1
ATOM 718 C C . CYS A 1 87 ? -0.438 -5.025 -2.639 1.00 86.69 87 CYS A C 1
ATOM 720 O O . CYS A 1 87 ? -0.120 -6.084 -2.095 1.00 86.69 87 CYS A O 1
ATOM 722 N N . PHE A 1 88 ? -0.672 -4.953 -3.949 1.00 88.50 88 PHE A N 1
ATOM 723 C CA . PHE A 1 88 ? -0.547 -6.091 -4.857 1.00 88.50 88 PHE A CA 1
ATOM 724 C C . PHE A 1 88 ? 0.501 -5.794 -5.919 1.00 88.50 88 PHE A C 1
ATOM 726 O O . PHE A 1 88 ? 0.398 -4.809 -6.649 1.00 88.50 88 PHE A O 1
ATOM 733 N N . ARG A 1 89 ? 1.512 -6.657 -6.004 1.00 89.25 89 ARG A N 1
ATOM 734 C CA . ARG A 1 89 ? 2.596 -6.555 -6.975 1.00 89.25 89 ARG A CA 1
ATOM 735 C C . ARG A 1 89 ? 2.433 -7.600 -8.057 1.00 89.25 89 ARG A C 1
ATOM 737 O O . ARG A 1 89 ? 2.257 -8.776 -7.758 1.00 89.25 89 ARG A O 1
ATOM 744 N N . MET A 1 90 ? 2.572 -7.163 -9.300 1.00 88.31 90 MET A N 1
ATOM 745 C CA . MET A 1 90 ? 2.580 -8.053 -10.449 1.00 88.31 90 MET A CA 1
ATOM 746 C C . MET A 1 90 ? 3.779 -9.008 -10.380 1.00 88.31 90 MET A C 1
ATOM 748 O O . MET A 1 90 ? 4.897 -8.598 -10.046 1.00 88.31 90 MET A O 1
ATOM 752 N N . ARG A 1 91 ? 3.546 -10.285 -10.677 1.00 87.12 91 ARG A N 1
ATOM 753 C CA . ARG A 1 91 ? 4.602 -11.277 -10.875 1.00 87.12 91 ARG A CA 1
ATOM 754 C C . ARG A 1 91 ? 5.433 -10.906 -12.104 1.00 87.12 91 ARG A C 1
ATOM 756 O O . ARG A 1 91 ? 5.042 -10.062 -12.907 1.00 87.12 91 ARG A O 1
ATOM 763 N N . ALA A 1 92 ? 6.616 -11.504 -12.215 1.00 83.81 92 ALA A N 1
ATOM 764 C CA . ALA A 1 92 ? 7.467 -11.275 -13.372 1.00 83.81 92 ALA A CA 1
ATOM 765 C C . ALA A 1 92 ? 6.710 -11.671 -14.646 1.00 83.81 92 ALA A C 1
ATOM 767 O O . ALA A 1 92 ? 6.215 -12.790 -14.752 1.00 83.81 92 ALA A O 1
ATOM 768 N N . PHE A 1 93 ? 6.617 -10.730 -15.578 1.00 79.06 93 PHE A N 1
ATOM 769 C CA . PHE A 1 93 ? 5.988 -10.920 -16.873 1.00 79.06 93 PHE A CA 1
ATOM 770 C C . PHE A 1 93 ? 6.973 -10.447 -17.938 1.00 79.06 93 PHE A C 1
ATOM 772 O O . PHE A 1 93 ? 7.451 -9.310 -17.881 1.00 79.06 93 PHE A O 1
ATOM 779 N N . ALA A 1 94 ? 7.313 -11.333 -18.869 1.00 80.44 94 ALA A N 1
ATOM 780 C CA . ALA A 1 94 ? 8.167 -11.018 -20.002 1.00 80.44 94 ALA A CA 1
ATOM 781 C C . ALA A 1 94 ? 7.266 -10.755 -21.208 1.00 80.44 94 ALA A C 1
ATOM 783 O O . ALA A 1 94 ? 6.703 -11.686 -21.770 1.00 80.44 94 ALA A O 1
ATOM 784 N N . GLN A 1 95 ? 7.107 -9.483 -21.575 1.00 80.38 95 GLN A N 1
ATOM 785 C CA . GLN A 1 95 ? 6.402 -9.127 -22.801 1.00 80.38 95 GLN A CA 1
ATOM 786 C C . GLN A 1 95 ? 7.287 -9.491 -24.000 1.00 80.38 95 GLN A C 1
ATOM 788 O O . GLN A 1 95 ? 8.404 -8.980 -24.117 1.00 80.38 95 GLN A O 1
ATOM 793 N N . THR A 1 96 ? 6.797 -10.381 -24.859 1.00 84.62 96 THR A N 1
ATOM 794 C CA . THR A 1 96 ? 7.504 -10.877 -26.047 1.00 84.62 96 THR A CA 1
ATOM 795 C C . THR A 1 96 ? 7.102 -10.134 -27.313 1.00 84.62 96 THR A C 1
ATOM 797 O O . THR A 1 96 ? 7.928 -9.959 -28.207 1.00 84.62 96 THR A O 1
ATOM 800 N N . GLU A 1 97 ? 5.864 -9.643 -27.383 1.00 85.69 97 GLU A N 1
ATOM 801 C CA . GLU A 1 97 ? 5.344 -8.949 -28.557 1.00 85.69 97 GLU A CA 1
ATOM 802 C C . GLU A 1 97 ? 5.561 -7.426 -28.482 1.00 85.69 97 GLU A C 1
ATOM 804 O O . GLU A 1 97 ? 5.461 -6.814 -27.409 1.00 85.69 97 GLU A O 1
ATOM 809 N N . PRO A 1 98 ? 5.816 -6.769 -29.627 1.00 79.19 98 PRO A N 1
ATOM 810 C CA . PRO A 1 98 ? 6.006 -5.327 -29.680 1.00 79.19 98 PRO A CA 1
ATOM 811 C C . PRO A 1 98 ? 4.698 -4.535 -29.502 1.00 79.19 98 PRO A C 1
ATOM 813 O O . PRO A 1 98 ? 3.629 -4.917 -29.980 1.00 79.19 98 PRO A O 1
ATOM 816 N N . ASP A 1 99 ? 4.836 -3.370 -28.863 1.00 74.69 99 ASP A N 1
ATOM 817 C CA . ASP A 1 99 ? 3.839 -2.292 -28.757 1.00 74.69 99 ASP A CA 1
ATOM 818 C C . ASP A 1 99 ? 2.428 -2.768 -28.352 1.00 74.69 99 ASP A C 1
ATOM 820 O O . ASP A 1 99 ? 2.251 -3.321 -27.265 1.00 74.69 99 ASP A O 1
ATOM 824 N N . GLU A 1 100 ? 1.415 -2.527 -29.191 1.00 78.88 100 GLU A N 1
ATOM 825 C CA . GLU A 1 100 ? 0.010 -2.784 -28.860 1.00 78.88 100 GLU A CA 1
ATOM 826 C C . GLU A 1 100 ? -0.376 -4.265 -28.894 1.00 78.88 100 GLU A C 1
ATOM 828 O O . GLU A 1 100 ? -1.330 -4.641 -28.213 1.00 78.88 100 GLU A O 1
ATOM 833 N N . ALA A 1 101 ? 0.349 -5.098 -29.648 1.00 81.06 101 ALA A N 1
ATOM 834 C CA . ALA A 1 101 ? 0.054 -6.526 -29.761 1.00 81.06 101 ALA A CA 1
ATOM 835 C C . ALA A 1 101 ? 0.337 -7.275 -28.448 1.00 81.06 101 ALA A C 1
ATOM 837 O O . ALA A 1 101 ? -0.379 -8.212 -28.112 1.00 81.06 101 ALA A O 1
ATOM 838 N N . GLY A 1 102 ? 1.336 -6.817 -27.685 1.00 81.25 102 GLY A N 1
ATOM 839 C CA . GLY A 1 102 ? 1.727 -7.390 -26.392 1.00 81.25 102 GLY A CA 1
ATOM 840 C C . GLY A 1 102 ? 1.218 -6.621 -25.177 1.00 81.25 102 GLY A C 1
ATOM 841 O O . GLY A 1 102 ? 1.751 -6.792 -24.079 1.00 81.25 102 GLY A O 1
ATOM 842 N N . LYS A 1 103 ? 0.253 -5.705 -25.340 1.00 86.75 103 LYS A N 1
ATOM 843 C CA . LYS A 1 103 ? -0.129 -4.811 -24.241 1.00 86.75 103 LYS A CA 1
ATOM 844 C C . LYS A 1 103 ? -0.827 -5.560 -23.109 1.00 86.75 103 LYS A C 1
ATOM 846 O O . LYS A 1 103 ? -1.800 -6.287 -23.304 1.00 86.75 103 LYS A O 1
ATOM 851 N N . LEU A 1 104 ? -0.397 -5.273 -21.886 1.00 84.69 104 LEU A N 1
ATOM 852 C CA . LEU A 1 104 ? -1.098 -5.718 -20.692 1.00 84.69 104 LEU A CA 1
ATOM 853 C C . LEU A 1 104 ? -2.303 -4.809 -20.425 1.00 84.69 104 LEU A C 1
ATOM 855 O O . LEU A 1 104 ? -2.146 -3.618 -20.153 1.00 84.69 104 LEU A O 1
ATOM 859 N N . THR A 1 105 ? -3.503 -5.387 -20.457 1.00 85.88 105 THR A N 1
ATOM 860 C CA . THR A 1 105 ? -4.743 -4.689 -20.094 1.00 85.88 105 THR A CA 1
ATOM 861 C C . THR A 1 105 ? -5.244 -5.205 -18.752 1.00 85.88 105 THR A C 1
ATOM 863 O O . THR A 1 105 ? -5.405 -6.408 -18.563 1.00 85.88 105 THR A O 1
ATOM 866 N N . LEU A 1 106 ? -5.486 -4.290 -17.813 1.00 83.94 106 LEU A N 1
ATOM 867 C CA . LEU A 1 106 ? -5.971 -4.601 -16.471 1.00 83.94 106 LEU A CA 1
ATOM 868 C C . LEU A 1 106 ? -7.282 -3.862 -16.213 1.00 83.94 106 LEU A C 1
ATOM 870 O O . LEU A 1 106 ? -7.381 -2.659 -16.444 1.00 83.94 106 LEU A O 1
ATOM 874 N N . PHE A 1 107 ? -8.254 -4.586 -15.672 1.00 82.56 107 PHE A N 1
ATOM 875 C CA . PHE A 1 107 ? -9.541 -4.067 -15.232 1.00 82.56 107 PHE A CA 1
ATOM 876 C C . PHE A 1 107 ? -9.618 -4.189 -13.714 1.00 82.56 107 PHE A C 1
ATOM 878 O O . PHE A 1 107 ? -9.488 -5.280 -13.153 1.00 82.56 107 PHE A O 1
ATOM 885 N N . PHE A 1 108 ? -9.821 -3.060 -13.044 1.00 79.06 108 PHE A N 1
ATOM 886 C CA . PHE A 1 108 ? -9.981 -3.008 -11.597 1.00 79.06 108 PHE A CA 1
ATOM 887 C C . PHE A 1 108 ? -11.451 -2.775 -11.264 1.00 79.06 108 PHE A C 1
ATOM 889 O O . PHE A 1 108 ? -12.075 -1.869 -11.813 1.00 79.06 108 PHE A O 1
ATOM 896 N N . LYS A 1 109 ? -11.995 -3.584 -10.350 1.00 78.44 109 LYS A N 1
ATOM 897 C CA . LYS A 1 109 ? -13.296 -3.296 -9.744 1.00 78.44 109 LYS A CA 1
ATOM 898 C C . LYS A 1 109 ? -13.168 -2.085 -8.824 1.00 78.44 109 LYS A C 1
ATOM 900 O O . LYS A 1 109 ? -12.118 -1.866 -8.216 1.00 78.44 109 LYS A O 1
ATOM 905 N N . GLU A 1 110 ? -14.255 -1.335 -8.698 1.00 79.38 110 GLU A N 1
ATOM 906 C CA . GLU A 1 110 ? -14.372 -0.315 -7.663 1.00 79.38 110 GLU A CA 1
ATOM 907 C C . GLU A 1 110 ? -14.235 -0.976 -6.282 1.00 79.38 110 GLU A C 1
ATOM 909 O O . GLU A 1 110 ? -14.925 -1.949 -5.979 1.00 79.38 110 GLU A O 1
ATOM 914 N N . MET A 1 111 ? -13.306 -0.478 -5.464 1.00 78.94 111 MET A N 1
ATOM 915 C CA . MET A 1 111 ? -13.039 -1.038 -4.137 1.00 78.94 111 MET A CA 1
ATOM 916 C C . MET A 1 111 ? -13.864 -0.310 -3.075 1.00 78.94 111 MET A C 1
ATOM 918 O O . MET A 1 111 ? -14.123 0.893 -3.182 1.00 78.94 111 MET A O 1
ATOM 922 N N . SER A 1 112 ? -14.248 -1.022 -2.018 1.00 80.56 112 SER A N 1
ATOM 923 C CA . SER A 1 112 ? -14.888 -0.413 -0.855 1.00 80.56 112 SER A CA 1
ATOM 924 C C . SER A 1 112 ? -13.891 0.447 -0.071 1.00 80.56 112 SER A C 1
ATOM 926 O O . SER A 1 112 ? -12.692 0.178 -0.014 1.00 80.56 112 SER A O 1
ATOM 928 N N . SER A 1 113 ? -14.396 1.518 0.533 1.00 78.75 113 SER A N 1
ATOM 929 C CA . SER A 1 113 ? -13.661 2.365 1.473 1.00 78.75 113 SER A CA 1
ATOM 930 C C . SER A 1 113 ? -14.595 2.759 2.613 1.00 78.75 113 SER A C 1
ATOM 932 O O . SER A 1 113 ? -14.953 3.927 2.780 1.00 78.75 113 SER A O 1
ATOM 934 N N . SER A 1 114 ? -14.999 1.756 3.391 1.00 75.50 114 SER A N 1
ATOM 935 C CA . SER A 1 114 ? -16.022 1.870 4.437 1.00 75.50 114 SER A CA 1
ATOM 936 C C . SER A 1 114 ? -15.655 2.824 5.578 1.00 75.50 114 SER A C 1
ATOM 938 O O . SER A 1 114 ? -16.543 3.295 6.277 1.00 75.50 114 SER A O 1
ATOM 940 N N . TYR A 1 115 ? -14.362 3.107 5.770 1.00 72.62 115 TYR A N 1
ATOM 941 C CA . TYR A 1 115 ? -13.870 3.875 6.920 1.00 72.62 115 TYR A CA 1
ATOM 942 C C . TYR A 1 115 ? -13.388 5.290 6.578 1.00 72.62 115 TYR A C 1
ATOM 944 O O . TYR A 1 115 ? -13.409 6.158 7.443 1.00 72.62 115 TYR A O 1
ATOM 952 N N . LEU A 1 116 ? -12.926 5.527 5.344 1.00 70.69 116 LEU A N 1
ATOM 953 C CA . LEU A 1 116 ? -12.244 6.775 4.963 1.00 70.69 116 LEU A CA 1
ATOM 954 C C . LEU A 1 116 ? -13.012 7.619 3.940 1.00 70.69 116 LEU A C 1
ATOM 956 O O . LEU A 1 116 ? -12.755 8.814 3.820 1.00 70.69 116 LEU A O 1
ATOM 960 N N . ALA A 1 117 ? -13.937 7.025 3.179 1.00 70.88 117 ALA A N 1
ATOM 961 C CA . ALA A 1 117 ? -14.650 7.732 2.120 1.00 70.88 117 ALA A CA 1
ATOM 962 C C . ALA A 1 117 ? -16.105 7.968 2.522 1.00 70.88 117 ALA A C 1
ATOM 964 O O . ALA A 1 117 ? -16.812 7.020 2.846 1.00 70.88 117 ALA A O 1
ATOM 965 N N . VAL A 1 118 ? -16.580 9.212 2.396 1.00 71.81 118 VAL A N 1
ATOM 966 C CA . VAL A 1 118 ? -17.990 9.584 2.650 1.00 71.81 118 VAL A CA 1
ATOM 967 C C . VAL A 1 118 ? -18.959 8.737 1.818 1.00 71.81 118 VAL A C 1
ATOM 969 O O . VAL A 1 118 ? -20.028 8.364 2.278 1.00 71.81 118 VAL A O 1
ATOM 972 N N . THR A 1 119 ? -18.566 8.388 0.592 1.00 78.06 119 THR A N 1
ATOM 973 C CA . THR A 1 119 ? -19.363 7.563 -0.326 1.00 78.06 119 THR A CA 1
ATOM 974 C C . THR A 1 119 ? -19.242 6.060 -0.054 1.00 78.06 119 THR A C 1
ATOM 976 O O . THR A 1 119 ? -19.838 5.269 -0.777 1.00 78.06 119 THR A O 1
ATOM 979 N N . GLY A 1 120 ? -18.418 5.642 0.914 1.00 81.00 120 GLY A N 1
ATOM 980 C CA . GLY A 1 120 ? -18.108 4.236 1.191 1.00 81.00 120 GLY A CA 1
ATOM 981 C C . GLY A 1 120 ? -17.277 3.542 0.106 1.00 81.00 120 GLY A C 1
ATOM 982 O O . GLY A 1 120 ? -17.085 2.328 0.158 1.00 81.00 120 GLY A O 1
ATOM 983 N N . ARG A 1 121 ? -16.775 4.287 -0.888 1.00 82.94 121 ARG A N 1
ATOM 984 C CA . ARG A 1 121 ? -16.058 3.751 -2.058 1.00 82.94 121 ARG A CA 1
ATOM 985 C C . ARG A 1 121 ? -14.712 4.423 -2.258 1.00 82.94 121 ARG A C 1
ATOM 987 O O . ARG A 1 121 ? -14.585 5.637 -2.092 1.00 82.94 121 ARG A O 1
ATOM 994 N N . GLN A 1 122 ? -13.715 3.627 -2.626 1.00 83.12 122 GLN A N 1
ATOM 995 C CA . GLN A 1 122 ? -12.367 4.099 -2.886 1.00 83.12 122 GLN A CA 1
ATOM 996 C C . GLN A 1 122 ? -12.324 4.806 -4.235 1.00 83.12 122 GLN A C 1
ATOM 998 O O . GLN A 1 122 ? -12.552 4.177 -5.260 1.00 83.12 122 GLN A O 1
ATOM 1003 N N . ARG A 1 123 ? -12.003 6.103 -4.240 1.00 82.00 123 ARG A N 1
ATOM 1004 C CA . ARG A 1 123 ? -12.037 6.941 -5.455 1.00 82.00 123 ARG A CA 1
ATOM 1005 C C . ARG A 1 123 ? -10.816 6.785 -6.361 1.00 82.00 123 ARG A C 1
ATOM 1007 O O . ARG A 1 123 ? -10.866 7.187 -7.523 1.00 82.00 123 ARG A O 1
ATOM 1014 N N . GLN A 1 124 ? -9.711 6.295 -5.802 1.00 86.69 124 GLN A N 1
ATOM 1015 C CA . GLN A 1 124 ? -8.408 6.354 -6.447 1.00 86.69 124 GLN A CA 1
ATOM 1016 C C . GLN A 1 124 ? -7.531 5.154 -6.083 1.00 86.69 124 GLN A C 1
ATOM 1018 O O . GLN A 1 124 ? -7.452 4.742 -4.922 1.00 86.69 124 GLN A O 1
ATOM 1023 N N . LEU A 1 125 ? -6.834 4.628 -7.083 1.00 87.62 125 LEU A N 1
ATOM 1024 C CA . LEU A 1 125 ? -5.767 3.645 -6.951 1.00 87.62 125 LEU A CA 1
ATOM 1025 C C . LEU A 1 125 ? -4.412 4.336 -7.054 1.00 87.62 125 LEU A C 1
ATOM 1027 O O . LEU A 1 125 ? -4.255 5.325 -7.767 1.00 87.62 125 LEU A O 1
ATOM 1031 N N . ILE A 1 126 ? -3.415 3.778 -6.372 1.00 89.38 126 ILE A N 1
ATOM 1032 C CA . ILE A 1 126 ? -2.027 4.220 -6.486 1.00 89.38 126 ILE A CA 1
ATOM 1033 C C . ILE A 1 126 ? -1.229 3.097 -7.134 1.00 89.38 126 ILE A C 1
ATOM 1035 O O . ILE A 1 126 ? -1.250 1.962 -6.660 1.00 89.38 126 ILE A O 1
ATOM 1039 N N . VAL A 1 127 ? -0.521 3.422 -8.209 1.00 90.75 127 VAL A N 1
ATOM 1040 C CA . VAL A 1 127 ? 0.347 2.499 -8.937 1.00 90.75 127 VAL A CA 1
ATOM 1041 C C . VAL A 1 127 ? 1.795 2.922 -8.764 1.00 90.75 127 VAL A C 1
ATOM 1043 O O . VAL A 1 127 ? 2.151 4.079 -8.987 1.00 90.75 127 VAL A O 1
ATOM 1046 N N . TYR A 1 128 ? 2.631 1.960 -8.391 1.00 90.25 128 TYR A N 1
ATOM 1047 C CA . TYR A 1 128 ? 4.073 2.121 -8.265 1.00 90.25 128 TYR A CA 1
ATOM 1048 C C . TYR A 1 128 ? 4.762 1.417 -9.429 1.00 90.25 128 TYR A C 1
ATOM 1050 O O . TYR A 1 128 ? 4.466 0.257 -9.717 1.00 90.25 128 TYR A O 1
ATOM 1058 N N . LEU A 1 129 ? 5.691 2.111 -10.086 1.00 87.56 129 LEU A N 1
ATOM 1059 C CA . LEU A 1 129 ? 6.553 1.518 -11.106 1.00 87.56 129 LEU A CA 1
ATOM 1060 C C . LEU A 1 129 ? 7.948 1.335 -10.518 1.00 87.56 129 LEU A C 1
ATOM 1062 O O . LEU A 1 129 ? 8.665 2.309 -10.291 1.00 87.56 129 LEU A O 1
ATOM 1066 N N . SER A 1 130 ? 8.330 0.085 -10.269 1.00 83.06 130 SER A N 1
ATOM 1067 C CA . SER A 1 130 ? 9.607 -0.261 -9.646 1.00 83.06 130 SER A CA 1
ATOM 1068 C C . SER A 1 130 ? 10.375 -1.303 -10.455 1.00 83.06 130 SER A C 1
ATOM 1070 O O . SER A 1 130 ? 9.829 -1.992 -11.316 1.00 83.06 130 SER A O 1
ATOM 1072 N N . GLN A 1 131 ? 11.668 -1.432 -10.152 1.00 80.00 131 GLN A N 1
ATOM 1073 C CA . GLN A 1 131 ? 12.474 -2.562 -10.613 1.00 80.00 131 GLN A CA 1
ATOM 1074 C C . GLN A 1 131 ? 12.036 -3.860 -9.913 1.00 80.00 131 GLN A C 1
ATOM 1076 O O . GLN A 1 131 ? 11.210 -3.843 -8.998 1.00 80.00 131 GLN A O 1
ATOM 1081 N N . GLN A 1 132 ? 12.595 -4.997 -10.335 1.00 78.94 132 GLN A N 1
ATOM 1082 C CA . GLN A 1 132 ? 12.216 -6.316 -9.824 1.00 78.94 132 GLN A CA 1
ATOM 1083 C C . GLN A 1 132 ? 12.739 -6.615 -8.399 1.00 78.94 132 GLN A C 1
ATOM 1085 O O . GLN A 1 132 ? 12.649 -7.752 -7.951 1.00 78.94 132 GLN A O 1
ATOM 1090 N N . TYR A 1 133 ? 13.201 -5.632 -7.628 1.00 80.69 133 TYR A N 1
ATOM 1091 C CA . TYR A 1 133 ? 13.609 -5.853 -6.235 1.00 80.69 133 TYR A CA 1
ATOM 1092 C C . TYR A 1 133 ? 12.421 -6.032 -5.295 1.00 80.69 133 TYR A C 1
ATOM 1094 O O . TYR A 1 133 ? 11.303 -5.660 -5.639 1.00 80.69 133 TYR A O 1
ATOM 1102 N N . GLU A 1 134 ? 12.636 -6.657 -4.138 1.00 77.94 134 GLU A N 1
ATOM 1103 C CA . GLU A 1 134 ? 11.587 -6.870 -3.131 1.00 77.94 134 GLU A CA 1
ATOM 1104 C C . GLU A 1 134 ? 11.109 -5.567 -2.494 1.00 77.94 134 GLU A C 1
ATOM 1106 O O . GLU A 1 134 ? 9.912 -5.412 -2.260 1.00 77.94 134 GLU A O 1
ATOM 1111 N N . ASP A 1 135 ? 12.020 -4.618 -2.285 1.00 78.44 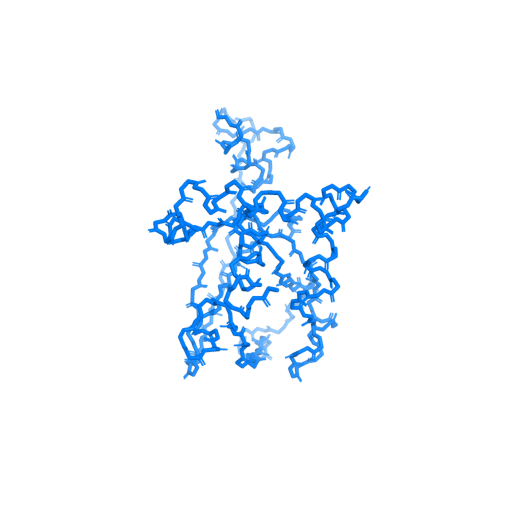135 ASP A N 1
ATOM 1112 C CA . ASP A 1 135 ? 11.705 -3.284 -1.808 1.00 78.44 135 ASP A CA 1
ATOM 1113 C C . ASP A 1 135 ? 11.004 -2.470 -2.902 1.00 78.44 135 ASP A C 1
ATOM 1115 O O . ASP A 1 135 ? 11.496 -2.302 -4.020 1.00 78.44 135 ASP A O 1
ATOM 1119 N N . ILE A 1 136 ? 9.826 -1.946 -2.567 1.00 83.38 136 ILE A N 1
ATOM 1120 C CA . ILE A 1 136 ? 9.071 -1.060 -3.447 1.00 83.38 136 ILE A CA 1
ATOM 1121 C C . ILE A 1 136 ? 9.263 0.367 -2.930 1.00 83.38 136 ILE A C 1
ATOM 1123 O O . ILE A 1 136 ? 8.767 0.688 -1.846 1.00 83.38 136 ILE A O 1
ATOM 1127 N N . PRO A 1 137 ? 9.975 1.235 -3.670 1.00 81.19 137 PRO A N 1
ATOM 1128 C CA . PRO A 1 137 ? 10.119 2.626 -3.275 1.00 81.19 137 PRO A CA 1
ATOM 1129 C C . PRO A 1 137 ? 8.763 3.338 -3.338 1.00 81.19 137 PRO A C 1
ATOM 1131 O O . PRO A 1 137 ? 7.894 3.011 -4.147 1.00 81.19 137 PRO A O 1
ATOM 1134 N N . THR A 1 138 ? 8.597 4.377 -2.523 1.00 80.69 138 THR A N 1
ATOM 1135 C CA . THR A 1 138 ? 7.377 5.200 -2.502 1.00 80.69 138 THR A CA 1
ATOM 1136 C C . THR A 1 138 ? 7.250 6.129 -3.720 1.00 80.69 138 THR A C 1
ATOM 1138 O O . THR A 1 138 ? 6.234 6.816 -3.860 1.00 80.69 138 THR A O 1
ATOM 1141 N N . PHE A 1 139 ? 8.244 6.136 -4.617 1.00 81.75 139 PHE A N 1
ATOM 1142 C CA . PHE A 1 139 ? 8.268 6.896 -5.866 1.00 81.75 139 PHE A CA 1
ATOM 1143 C C . PHE A 1 139 ? 8.996 6.136 -6.996 1.00 81.75 139 PHE A C 1
ATOM 1145 O O . PHE A 1 139 ? 9.953 5.409 -6.719 1.00 81.75 139 PHE A O 1
ATOM 1152 N N . PRO A 1 140 ? 8.606 6.347 -8.273 1.00 85.81 140 PRO A N 1
ATOM 1153 C CA . PRO A 1 140 ? 7.483 7.174 -8.725 1.00 85.81 140 PRO A CA 1
ATOM 1154 C C . PRO A 1 140 ? 6.125 6.506 -8.456 1.00 85.81 140 PRO A C 1
ATOM 1156 O O . PRO A 1 140 ? 5.996 5.282 -8.503 1.00 85.81 140 PRO A O 1
ATOM 1159 N N . ARG A 1 141 ? 5.110 7.332 -8.180 1.00 88.56 141 ARG A N 1
ATOM 1160 C CA . ARG A 1 141 ? 3.733 6.903 -7.906 1.00 88.56 141 ARG A CA 1
ATOM 1161 C C . ARG A 1 141 ? 2.761 7.608 -8.843 1.00 88.56 141 ARG A C 1
ATOM 1163 O O . ARG A 1 141 ? 2.889 8.810 -9.063 1.00 88.56 141 ARG A O 1
ATOM 1170 N N . PHE A 1 142 ? 1.794 6.864 -9.357 1.00 91.38 142 PHE A N 1
ATOM 1171 C CA . PHE A 1 142 ? 0.761 7.349 -10.266 1.00 91.38 142 PHE A CA 1
ATOM 1172 C C . PHE A 1 142 ? -0.598 7.133 -9.631 1.00 91.38 142 PHE A C 1
ATOM 1174 O O . PHE A 1 142 ? -0.861 6.073 -9.067 1.00 91.38 142 PHE A O 1
ATOM 1181 N N . TYR A 1 143 ? -1.455 8.133 -9.736 1.00 91.00 143 TYR A N 1
ATOM 1182 C CA . TYR A 1 143 ? -2.797 8.070 -9.199 1.00 91.00 143 TYR A CA 1
ATOM 1183 C C . TYR A 1 143 ? -3.792 7.803 -10.326 1.00 91.00 143 TYR A C 1
ATOM 1185 O O . TYR A 1 143 ? -3.826 8.547 -11.306 1.00 91.00 143 TYR A O 1
ATOM 1193 N N . LEU A 1 144 ? -4.583 6.741 -10.191 1.00 90.31 144 LEU A N 1
ATOM 1194 C CA . LEU A 1 144 ? -5.607 6.351 -11.156 1.00 90.31 144 LEU A CA 1
ATOM 1195 C C . LEU A 1 144 ? -6.984 6.554 -10.525 1.00 90.31 144 LEU A C 1
ATOM 1197 O O . LEU A 1 144 ? -7.291 5.939 -9.508 1.00 90.31 144 LEU A O 1
ATOM 1201 N N . ASN A 1 145 ? -7.803 7.420 -11.107 1.00 89.56 145 ASN A N 1
ATOM 1202 C CA . ASN A 1 145 ? -9.159 7.702 -10.650 1.00 89.56 145 ASN A CA 1
ATOM 1203 C C . ASN A 1 145 ? -10.144 6.660 -11.190 1.00 89.56 145 ASN A C 1
ATOM 1205 O O . ASN A 1 145 ? -9.962 6.126 -12.287 1.00 89.56 145 ASN A O 1
ATOM 1209 N N . ASN A 1 146 ? -11.222 6.413 -10.449 1.00 84.31 146 ASN A N 1
ATOM 1210 C CA . ASN A 1 146 ? -12.309 5.555 -10.925 1.00 84.31 146 ASN A CA 1
ATOM 1211 C C . ASN A 1 146 ? -12.960 6.121 -12.194 1.00 84.31 146 ASN A C 1
ATOM 1213 O O . ASN A 1 146 ? -13.057 7.335 -12.354 1.00 84.31 146 ASN A O 1
ATOM 1217 N N . ASN A 1 147 ? -13.468 5.234 -13.054 1.00 84.00 147 ASN A N 1
ATOM 1218 C CA . ASN A 1 147 ? -14.171 5.555 -14.308 1.00 84.00 147 ASN A CA 1
ATOM 1219 C C . ASN A 1 147 ? -13.320 6.250 -15.385 1.00 84.00 147 ASN A C 1
ATOM 1221 O O . ASN A 1 147 ? -13.865 6.774 -16.353 1.00 84.00 147 ASN A O 1
ATOM 1225 N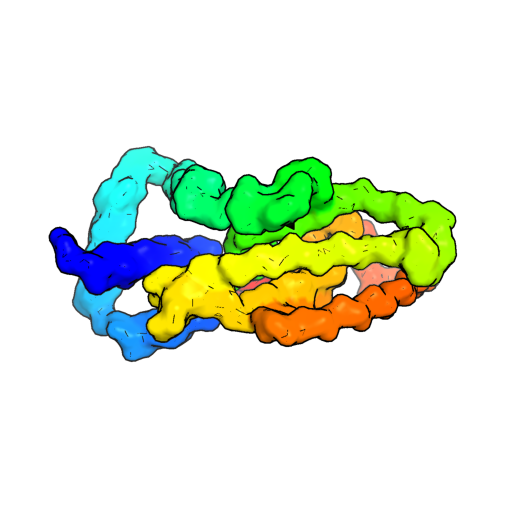 N . TYR A 1 148 ? -11.992 6.215 -15.255 1.00 88.88 148 TYR A N 1
ATOM 1226 C CA . TYR A 1 148 ? -11.070 6.686 -16.285 1.00 88.88 148 TYR A CA 1
ATOM 1227 C C . TYR A 1 148 ? -10.277 5.529 -16.887 1.00 88.88 148 TYR A C 1
ATOM 1229 O O . TYR A 1 148 ? -9.855 4.603 -16.193 1.00 88.88 148 TYR A O 1
ATOM 1237 N N . TRP A 1 149 ? -10.027 5.620 -18.192 1.00 89.62 149 TRP A N 1
ATOM 1238 C CA . TRP A 1 149 ? -9.077 4.756 -18.879 1.00 89.62 149 TRP A CA 1
ATOM 1239 C C . TRP A 1 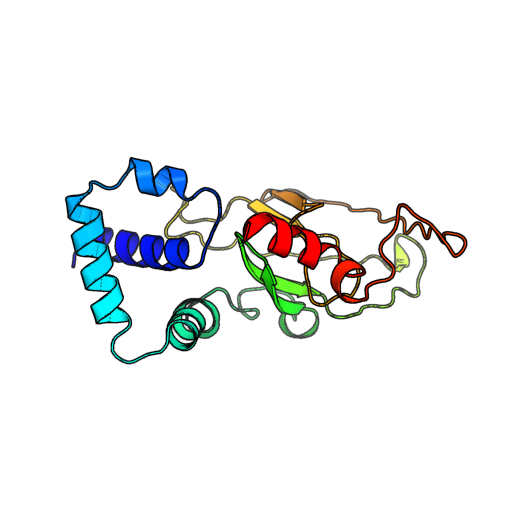149 ? -7.679 5.365 -18.787 1.00 89.62 149 TRP A C 1
ATOM 1241 O O . TRP A 1 149 ? -7.467 6.512 -19.179 1.00 89.62 149 TRP A O 1
ATOM 1251 N N . TYR A 1 150 ? -6.699 4.570 -18.355 1.00 90.81 150 TYR A N 1
ATOM 1252 C CA . TYR A 1 150 ? -5.290 4.962 -18.354 1.00 90.81 150 TYR A CA 1
ATOM 1253 C C . TYR A 1 150 ? -4.478 4.105 -19.323 1.00 90.81 150 TYR A C 1
ATOM 1255 O O . TYR A 1 150 ? -4.548 2.879 -19.290 1.00 90.81 150 TYR A O 1
ATOM 1263 N N . ARG A 1 151 ? -3.676 4.752 -20.177 1.00 90.50 151 ARG A N 1
ATOM 1264 C CA . ARG A 1 151 ? -2.700 4.087 -21.051 1.00 90.50 151 ARG A CA 1
ATOM 1265 C C . ARG A 1 151 ? -1.298 4.513 -20.640 1.00 90.50 151 ARG A C 1
ATOM 1267 O O . ARG A 1 151 ? -0.929 5.675 -20.776 1.00 90.50 151 ARG A O 1
ATOM 1274 N N . LEU A 1 152 ? -0.526 3.561 -20.127 1.00 87.44 152 LEU A N 1
ATOM 1275 C CA . LEU A 1 152 ? 0.846 3.772 -19.672 1.00 87.44 152 LEU A CA 1
ATOM 1276 C C . LEU A 1 152 ? 1.806 3.172 -20.703 1.00 87.44 152 LEU A C 1
ATOM 1278 O O . LEU A 1 152 ? 1.805 1.963 -20.912 1.00 87.44 152 LEU A O 1
ATOM 1282 N N . ARG A 1 153 ? 2.638 4.008 -21.335 1.00 87.69 153 ARG A N 1
ATOM 1283 C CA . ARG A 1 153 ? 3.722 3.556 -22.218 1.00 87.69 153 ARG A CA 1
ATOM 1284 C C . ARG A 1 153 ? 5.046 3.644 -21.469 1.00 87.69 153 ARG A C 1
ATOM 1286 O O . ARG A 1 153 ? 5.471 4.727 -21.073 1.00 87.69 153 ARG A O 1
ATOM 1293 N N . LEU A 1 154 ? 5.686 2.498 -21.262 1.00 84.50 154 LEU A N 1
ATOM 1294 C CA . LEU A 1 154 ? 6.910 2.393 -20.472 1.00 84.50 154 LEU A CA 1
ATOM 1295 C C . LEU A 1 154 ? 8.134 2.317 -21.385 1.00 84.50 154 LEU A C 1
ATOM 1297 O O . LEU A 1 154 ? 8.166 1.529 -22.325 1.00 84.50 154 LEU A O 1
ATOM 1301 N N . LYS A 1 155 ? 9.168 3.110 -21.083 1.00 84.50 155 LYS A N 1
ATOM 1302 C CA . LYS A 1 155 ? 10.476 3.039 -21.746 1.00 84.50 155 LYS A CA 1
ATOM 1303 C C . LYS A 1 155 ? 11.547 2.728 -20.708 1.00 84.50 155 LYS A C 1
ATOM 1305 O O . LYS A 1 155 ? 11.778 3.518 -19.794 1.00 84.50 155 LYS A O 1
ATOM 1310 N N . LYS A 1 156 ? 12.218 1.584 -20.849 1.00 83.56 156 LYS A N 1
ATOM 1311 C CA . LYS A 1 156 ? 13.338 1.207 -19.979 1.00 83.56 156 LYS A CA 1
ATOM 1312 C C . LYS A 1 156 ? 14.614 1.886 -20.476 1.00 83.56 156 LYS A C 1
ATOM 1314 O O . LYS A 1 156 ? 14.997 1.717 -21.629 1.00 83.56 156 LYS A O 1
ATOM 1319 N N . LYS A 1 157 ? 15.284 2.634 -19.599 1.00 84.25 157 LYS A N 1
ATOM 1320 C CA . LYS A 1 157 ? 16.634 3.167 -19.828 1.00 84.25 157 LYS A CA 1
ATOM 1321 C C . LYS A 1 157 ? 17.600 2.450 -18.889 1.00 84.25 157 LYS A C 1
ATOM 1323 O O . LYS A 1 157 ? 17.356 2.406 -17.686 1.00 84.25 157 LYS A O 1
ATOM 1328 N N . HIS A 1 158 ? 18.672 1.892 -19.438 1.00 83.88 158 HIS A N 1
ATOM 1329 C CA . HIS A 1 158 ? 19.780 1.341 -18.665 1.00 83.88 158 HIS A CA 1
ATOM 1330 C C . HIS A 1 158 ? 20.945 2.332 -18.700 1.00 83.88 158 HIS A C 1
ATOM 1332 O O . HIS A 1 158 ? 21.280 2.846 -19.765 1.00 83.88 158 HIS A O 1
ATOM 1338 N N . ILE A 1 159 ? 21.521 2.630 -17.537 1.00 82.12 159 ILE A N 1
ATOM 1339 C CA . ILE A 1 159 ? 22.701 3.485 -17.403 1.00 82.12 159 ILE A CA 1
ATOM 1340 C C . ILE A 1 159 ? 23.717 2.667 -16.617 1.00 82.12 159 ILE A C 1
ATOM 1342 O O . ILE A 1 159 ? 23.449 2.312 -15.472 1.00 82.12 159 ILE A O 1
ATOM 1346 N N . SER A 1 160 ? 24.849 2.360 -17.245 1.00 80.62 160 SER A N 1
ATOM 1347 C CA . SER A 1 160 ? 25.990 1.732 -16.583 1.00 80.62 160 SER A CA 1
ATOM 1348 C C . SER A 1 160 ? 27.026 2.803 -16.286 1.00 80.62 160 SER A C 1
ATOM 1350 O O . SER A 1 160 ? 27.328 3.618 -17.156 1.00 80.62 160 SER A O 1
ATOM 1352 N N . LEU A 1 161 ? 27.554 2.809 -15.068 1.00 78.06 161 LEU A N 1
ATOM 1353 C CA . LEU A 1 161 ? 28.627 3.709 -14.657 1.00 78.06 161 LEU A CA 1
ATOM 1354 C C . LEU A 1 161 ? 29.963 2.960 -14.714 1.00 78.06 161 LEU A C 1
ATOM 1356 O O . LEU A 1 161 ? 29.994 1.741 -14.552 1.00 78.06 161 LEU A O 1
ATOM 1360 N N . LEU A 1 162 ? 31.054 3.685 -14.960 1.00 80.44 162 LEU A N 1
ATOM 1361 C CA . LEU A 1 162 ? 32.406 3.130 -14.887 1.00 80.44 162 LEU A CA 1
ATOM 1362 C C . LEU A 1 162 ? 32.819 2.968 -13.416 1.00 80.44 162 LEU A C 1
ATOM 1364 O O . LEU A 1 162 ? 32.540 3.843 -12.594 1.00 80.44 162 LEU A O 1
ATOM 1368 N N . ASN A 1 163 ? 33.489 1.861 -13.093 1.00 73.69 163 ASN A N 1
ATOM 1369 C CA . ASN A 1 163 ? 34.084 1.639 -11.775 1.00 73.69 163 ASN A CA 1
ATOM 1370 C C . ASN A 1 163 ? 35.525 2.183 -11.749 1.00 73.69 163 ASN A C 1
ATOM 1372 O O . ASN A 1 163 ? 36.255 1.919 -12.705 1.00 73.69 163 ASN A O 1
ATOM 1376 N N . PRO A 1 164 ? 35.978 2.857 -10.671 1.00 68.69 164 PRO A N 1
ATOM 1377 C CA . PRO A 1 164 ? 35.247 3.248 -9.459 1.00 68.69 164 PRO A CA 1
ATOM 1378 C C . PRO A 1 164 ? 34.554 4.622 -9.588 1.00 68.69 164 PRO A C 1
ATOM 1380 O O . PRO A 1 164 ? 35.159 5.593 -10.036 1.00 68.69 164 PRO A O 1
ATOM 1383 N N . ASN A 1 165 ? 33.300 4.730 -9.130 1.00 68.25 165 ASN A N 1
ATOM 1384 C CA . ASN A 1 165 ? 32.578 6.005 -9.044 1.00 68.25 165 ASN A CA 1
ATOM 1385 C C . ASN A 1 165 ? 32.456 6.449 -7.579 1.00 68.25 165 ASN A C 1
ATOM 1387 O O . ASN A 1 165 ? 31.745 5.822 -6.800 1.00 68.25 165 ASN A O 1
ATOM 1391 N N . GLN A 1 166 ? 33.117 7.550 -7.216 1.00 69.69 166 GLN A N 1
ATOM 1392 C CA . GLN A 1 166 ? 33.137 8.084 -5.846 1.00 69.69 166 GLN A CA 1
ATOM 1393 C C . GLN A 1 166 ? 31.767 8.581 -5.350 1.00 69.69 166 GLN A C 1
ATOM 1395 O O . GLN A 1 166 ? 31.554 8.704 -4.147 1.00 69.69 166 GLN A O 1
ATOM 1400 N N . HIS A 1 167 ? 30.825 8.850 -6.256 1.00 72.00 167 HIS A N 1
ATOM 1401 C CA . HIS A 1 167 ? 29.485 9.348 -5.930 1.00 72.00 167 HIS A CA 1
ATOM 1402 C C . HIS A 1 167 ? 28.423 8.246 -5.866 1.00 72.00 167 HIS A C 1
ATOM 1404 O O . HIS A 1 167 ? 27.263 8.529 -5.571 1.00 72.00 167 HIS A O 1
ATOM 1410 N N . CYS A 1 168 ? 28.785 6.995 -6.156 1.00 70.38 168 CYS A N 1
ATOM 1411 C CA . CYS A 1 168 ? 27.876 5.857 -6.080 1.00 70.38 168 CYS A CA 1
ATOM 1412 C C . CYS A 1 168 ? 28.376 4.864 -5.036 1.00 70.38 168 CYS A C 1
ATOM 1414 O O . CYS A 1 168 ? 29.542 4.483 -5.034 1.00 70.38 168 CYS A O 1
ATOM 1416 N N . SER A 1 169 ? 27.484 4.421 -4.149 1.00 70.12 169 SER A N 1
ATOM 1417 C CA . SER A 1 169 ? 27.841 3.400 -3.169 1.00 70.12 169 SER A CA 1
ATOM 1418 C C . SER A 1 169 ? 27.860 2.022 -3.840 1.00 70.12 169 SER A C 1
ATOM 1420 O O . SER A 1 169 ? 26.828 1.612 -4.375 1.00 70.12 169 SER A O 1
ATOM 1422 N N . PRO A 1 170 ? 28.978 1.276 -3.788 1.00 67.62 170 PRO A N 1
ATOM 1423 C CA . PRO A 1 170 ? 29.023 -0.112 -4.245 1.00 67.62 170 PRO A CA 1
ATOM 1424 C C . PRO A 1 170 ? 28.401 -1.078 -3.223 1.00 67.62 170 PRO A C 1
ATOM 1426 O O . PRO A 1 170 ? 28.368 -2.283 -3.455 1.00 67.62 170 PRO A O 1
ATOM 1429 N N . VAL A 1 171 ? 27.944 -0.578 -2.067 1.00 72.25 171 VAL A N 1
ATOM 1430 C CA . VAL A 1 171 ? 27.423 -1.414 -0.986 1.00 72.25 171 VAL A CA 1
ATOM 1431 C C . VAL A 1 171 ? 26.061 -1.975 -1.388 1.00 72.25 171 VAL A C 1
ATOM 1433 O O . VAL A 1 171 ? 25.124 -1.227 -1.670 1.00 72.25 171 VAL A O 1
ATOM 1436 N N . GLU A 1 172 ? 25.935 -3.300 -1.339 1.00 69.88 172 GLU A N 1
ATOM 1437 C CA . GLU A 1 172 ? 24.765 -4.054 -1.802 1.00 69.88 172 GLU A CA 1
ATOM 1438 C C . GLU A 1 172 ? 23.432 -3.550 -1.221 1.00 69.88 172 GLU A C 1
ATOM 1440 O O . GLU A 1 172 ? 22.423 -3.466 -1.924 1.00 69.88 172 GLU A O 1
ATOM 1445 N N . LYS A 1 173 ? 23.437 -3.100 0.043 1.00 67.69 173 LYS A N 1
ATOM 1446 C CA . LYS A 1 173 ? 22.245 -2.544 0.705 1.00 67.69 173 LYS A CA 1
ATOM 1447 C C . LYS A 1 173 ? 21.668 -1.301 0.017 1.00 67.69 173 LYS A C 1
ATOM 1449 O O . LYS A 1 173 ? 20.464 -1.082 0.126 1.00 67.69 173 LYS A O 1
ATOM 1454 N N . TYR A 1 174 ? 22.496 -0.532 -0.695 1.00 69.38 174 TYR A N 1
ATOM 1455 C CA . TYR A 1 174 ? 22.130 0.711 -1.383 1.00 69.38 174 TYR A CA 1
ATOM 1456 C C . TYR A 1 174 ? 21.911 0.540 -2.891 1.00 69.38 174 TYR A C 1
ATOM 1458 O O . TYR A 1 174 ? 21.497 1.485 -3.561 1.00 69.38 174 TYR A O 1
ATOM 1466 N N . ILE A 1 175 ? 22.104 -0.672 -3.424 1.00 68.94 175 ILE A N 1
ATOM 1467 C CA . ILE A 1 175 ? 21.671 -1.024 -4.788 1.00 68.94 175 ILE A CA 1
ATOM 1468 C C . ILE A 1 175 ? 20.137 -0.927 -4.890 1.00 68.94 175 ILE A C 1
ATOM 1470 O O . ILE A 1 175 ? 19.573 -0.525 -5.912 1.00 68.94 175 ILE A O 1
ATO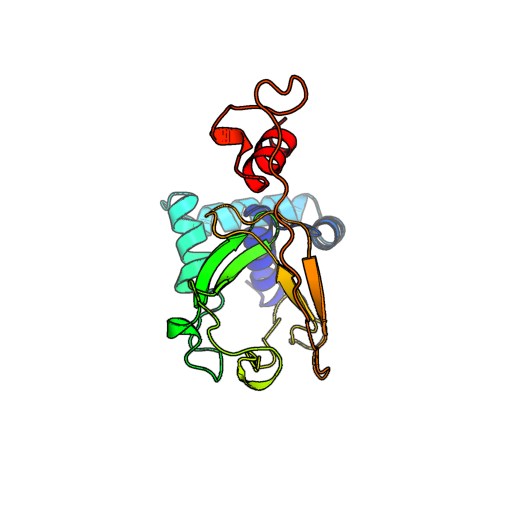M 1474 N N . LYS A 1 176 ? 19.461 -1.260 -3.788 1.00 72.69 176 LYS A N 1
ATOM 1475 C CA . LYS A 1 176 ? 18.011 -1.233 -3.607 1.00 72.69 176 LYS A CA 1
ATOM 1476 C C . LYS A 1 176 ? 17.542 0.176 -3.235 1.00 72.69 176 LYS A C 1
ATOM 1478 O O . LYS A 1 176 ? 17.775 0.653 -2.125 1.00 72.69 176 LYS A O 1
ATOM 1483 N N . ARG A 1 177 ? 16.876 0.864 -4.170 1.00 68.25 177 ARG A N 1
ATOM 1484 C CA . ARG A 1 177 ? 16.439 2.265 -3.987 1.00 68.25 177 ARG A CA 1
ATOM 1485 C C . ARG A 1 177 ? 15.496 2.454 -2.798 1.00 68.25 177 ARG A C 1
ATOM 1487 O O . ARG A 1 177 ? 15.522 3.517 -2.187 1.00 68.25 177 ARG A O 1
ATOM 1494 N N . GLY A 1 178 ? 14.659 1.466 -2.484 1.00 70.62 178 GLY A N 1
ATOM 1495 C CA . GLY A 1 178 ? 13.725 1.512 -1.363 1.00 70.62 178 GLY A CA 1
ATOM 1496 C C . GLY A 1 178 ? 14.430 1.541 -0.007 1.00 70.62 178 GLY A C 1
ATOM 1497 O O . GLY A 1 178 ? 13.996 2.273 0.878 1.00 70.62 178 GLY A O 1
ATOM 1498 N N . ASN A 1 179 ? 15.556 0.838 0.137 1.00 71.94 179 ASN A N 1
ATOM 1499 C CA . ASN A 1 179 ? 16.312 0.792 1.394 1.00 71.94 179 ASN A CA 1
ATOM 1500 C C . ASN A 1 179 ? 16.881 2.158 1.792 1.00 71.94 179 ASN A C 1
ATOM 1502 O O . ASN A 1 179 ? 16.852 2.509 2.967 1.00 71.94 179 ASN A O 1
ATOM 1506 N N . CYS A 1 180 ? 17.324 2.965 0.823 1.00 72.19 180 CYS A N 1
ATOM 1507 C CA . CYS A 1 180 ? 17.782 4.331 1.093 1.00 72.19 180 CYS A CA 1
ATOM 1508 C C . CYS A 1 180 ? 16.688 5.189 1.749 1.00 72.19 180 CYS A C 1
ATOM 1510 O O . CYS A 1 180 ? 16.984 5.997 2.627 1.00 72.19 180 CYS A O 1
ATOM 1512 N N . TYR A 1 181 ? 15.423 5.008 1.345 1.00 71.31 181 TYR A N 1
ATOM 1513 C CA . TYR A 1 181 ? 14.300 5.720 1.958 1.00 71.31 181 TYR A CA 1
ATOM 1514 C C . TYR A 1 181 ? 14.051 5.261 3.396 1.00 71.31 181 TYR A C 1
ATOM 1516 O O . TYR A 1 181 ? 13.797 6.100 4.253 1.00 71.31 181 TYR A O 1
ATOM 1524 N N . VAL A 1 182 ? 14.148 3.954 3.669 1.00 71.38 182 VAL A N 1
ATOM 1525 C CA . VAL A 1 182 ? 13.994 3.395 5.024 1.00 71.38 182 VAL A CA 1
ATOM 1526 C C . VAL A 1 182 ? 15.083 3.935 5.950 1.00 71.38 182 VAL A C 1
ATOM 1528 O O . VAL A 1 182 ? 14.768 4.482 7.003 1.00 71.38 182 VAL A O 1
ATOM 1531 N N . ASP A 1 183 ? 16.347 3.846 5.529 1.00 73.12 183 ASP A N 1
ATOM 1532 C CA . ASP A 1 183 ? 17.498 4.327 6.300 1.00 73.12 183 ASP A CA 1
ATOM 1533 C C . ASP A 1 183 ? 17.400 5.830 6.593 1.00 73.12 183 ASP A C 1
ATOM 1535 O O . ASP A 1 183 ? 17.809 6.280 7.659 1.00 73.12 183 ASP A O 1
ATOM 1539 N N . SER A 1 184 ? 16.869 6.619 5.655 1.00 71.88 184 SER A N 1
ATOM 1540 C CA . SER A 1 184 ? 16.644 8.049 5.870 1.00 71.88 184 SER A CA 1
ATOM 1541 C C . SER A 1 184 ? 15.454 8.345 6.781 1.00 71.88 184 SER A C 1
ATOM 1543 O O . SER A 1 184 ? 15.435 9.412 7.379 1.00 71.88 184 SER A O 1
ATOM 1545 N N . TRP A 1 185 ? 14.453 7.464 6.843 1.00 67.06 185 TRP A N 1
ATOM 1546 C CA . TRP A 1 185 ? 13.250 7.650 7.661 1.00 67.06 185 TRP A CA 1
ATOM 1547 C C . TRP A 1 185 ? 13.454 7.241 9.125 1.00 67.06 185 TRP A C 1
ATOM 1549 O O . TRP A 1 185 ? 12.779 7.761 10.004 1.00 67.06 185 TRP A O 1
ATOM 1559 N N . LEU A 1 186 ? 14.373 6.306 9.387 1.00 70.88 186 LEU A N 1
ATOM 1560 C CA . LEU A 1 186 ? 14.715 5.837 10.737 1.00 70.88 186 LEU A CA 1
ATOM 1561 C C . LEU A 1 186 ? 15.750 6.715 11.465 1.00 70.88 186 LEU A C 1
ATOM 1563 O O . LEU A 1 186 ? 16.054 6.436 12.624 1.00 70.88 186 LEU A O 1
ATOM 1567 N N . LYS A 1 187 ? 16.318 7.716 10.786 1.00 65.69 187 LYS A N 1
ATOM 1568 C CA . LYS A 1 187 ? 17.196 8.732 11.380 1.00 65.69 187 LYS A CA 1
ATOM 1569 C C . LYS A 1 187 ? 16.372 9.885 11.930 1.00 65.69 187 LYS A C 1
ATOM 1571 O O . LYS A 1 187 ? 16.749 10.371 13.015 1.00 65.69 187 LYS A O 1
#

Radius of gyration: 20.05 Å; Cα contacts (8 Å, |Δi|>4): 155; chains: 1; bounding box: 56×32×56 Å

Mean predicted aligned error: 8.54 Å

pLDDT: mean 80.52, std 8.86, range [54.78, 95.88]